Protein AF-A0A9D6HV13-F1 (afdb_monomer_lite)

pLDDT: mean 73.6, std 19.73, range [24.8, 95.88]

Sequence (301 aa):
GGEGGGPSQSQLLMQHRMRMSEINSKMLQAFGPSQTAEEGKNILTAAPSFPQTAASRLHQMQMDHLAQREAFIKDAGAELEQMKSSFYEDHHLEVLEKDGKPQVSLDAQGKPVVKEGKETPVQKTVRMEYETQRKEEVKEKQRVERDRVQTEDRKGITDFMEANRRNLSDPTIQNELQKMILLTQKKQLKLQREHDLEYNRAGLPTAQMVALVNETGDALSKMEEDHLRIEEATPEAAQIRKYHEDITQFLHEQRSFLGQQAQEEAIIDPRKISFNLPKPEDQLPFYMVQDLQDLGVVEAA

Radius of gyration: 27.15 Å; chains: 1; bounding box: 72×42×74 Å

Foldseek 3Di:
DDDDPDQDPLRVVVVVLVVVVVLVVVCCVVPPPDPPPDDDDDDDDHADDAPVVLSVVLVVLSVVLVVVLVVLVVVLVVVLVVVVVVCQQFKAFDWDQDPNDTAGDADPVRATDMDTDHDDPVRVVRLVVQLVVQLVVLVVVLVVVLVVLLVVLLVVLLVLLVVCLPPLLPPVSQVVSVVSLVVSVVVNVVSVLVSVLSSLCGSDRDPVSNVSSVVSSVVSVVSVVVSVVVSCPDPSVVSNVVSVVSNVVSVVVVVVVVVVVVVVVCVVPVVPPDPPPDGSLNSHDPVSSVSCVVSPSDPDD

Structure (mmCIF, N/CA/C/O backbone):
data_AF-A0A9D6HV13-F1
#
_entry.id   AF-A0A9D6HV13-F1
#
loop_
_atom_site.group_PDB
_atom_site.id
_atom_site.type_symbol
_atom_site.label_atom_id
_atom_site.label_alt_id
_atom_site.label_comp_id
_atom_site.label_asym_id
_atom_site.label_entity_id
_atom_site.label_seq_id
_atom_site.pdbx_PDB_ins_code
_atom_site.Cartn_x
_atom_site.Cartn_y
_atom_site.Cartn_z
_atom_site.occupancy
_atom_site.B_iso_or_equiv
_atom_site.auth_seq_id
_atom_site.auth_comp_id
_atom_site.auth_asym_id
_atom_site.auth_atom_id
_atom_site.pdbx_PDB_model_num
ATOM 1 N N . GLY A 1 1 ? 3.479 9.364 18.636 1.00 24.80 1 GLY A N 1
ATOM 2 C CA . GLY A 1 1 ? 4.764 8.735 18.302 1.00 24.80 1 GLY A CA 1
ATOM 3 C C . GLY A 1 1 ? 4.646 8.229 16.894 1.00 24.80 1 GLY A C 1
ATOM 4 O O . GLY A 1 1 ? 3.943 7.254 16.687 1.00 24.80 1 GLY A O 1
ATOM 5 N N . GLY A 1 2 ? 5.193 8.981 15.946 1.00 34.03 2 GLY A N 1
ATOM 6 C CA . GLY A 1 2 ? 5.316 8.551 14.561 1.00 34.03 2 GLY A CA 1
ATOM 7 C C . GLY A 1 2 ? 6.700 7.957 14.376 1.00 34.03 2 GLY A C 1
ATOM 8 O O . GLY A 1 2 ? 7.642 8.510 14.927 1.00 34.03 2 GLY A O 1
ATOM 9 N N . GLU A 1 3 ? 6.759 6.820 13.690 1.00 30.19 3 GLU A N 1
ATOM 10 C CA . GLU A 1 3 ? 7.870 6.290 12.884 1.00 30.19 3 GLU A CA 1
ATOM 11 C C . GLU A 1 3 ? 7.647 4.779 12.737 1.00 30.19 3 GLU A C 1
ATOM 13 O O . GLU A 1 3 ? 7.625 4.036 13.716 1.00 30.19 3 GLU A O 1
ATOM 18 N N . GLY A 1 4 ? 7.393 4.330 11.504 1.00 28.20 4 GLY A N 1
ATOM 19 C CA . GLY A 1 4 ? 7.213 2.910 11.185 1.00 28.20 4 GLY A CA 1
ATOM 20 C C . GLY A 1 4 ? 6.100 2.577 10.189 1.00 28.20 4 GLY A C 1
ATOM 21 O O . GLY A 1 4 ? 5.899 1.397 9.910 1.00 28.20 4 GLY A O 1
ATOM 22 N N . GLY A 1 5 ? 5.384 3.571 9.655 1.00 30.89 5 GLY A N 1
ATOM 23 C CA . GLY A 1 5 ? 4.642 3.402 8.406 1.00 30.89 5 GLY A CA 1
ATOM 24 C C . GLY A 1 5 ? 5.644 3.476 7.261 1.00 30.89 5 GLY A C 1
ATOM 25 O O . GLY A 1 5 ? 6.337 4.484 7.135 1.00 30.89 5 GLY A O 1
ATOM 26 N N . GLY A 1 6 ? 5.784 2.400 6.485 1.00 33.88 6 GLY A N 1
ATOM 27 C CA . GLY A 1 6 ? 6.559 2.447 5.244 1.00 33.88 6 GLY A CA 1
ATOM 28 C C . GLY A 1 6 ? 6.038 3.556 4.320 1.00 33.88 6 GLY A C 1
ATOM 29 O O . GLY A 1 6 ? 4.937 4.067 4.543 1.00 33.88 6 GLY A O 1
ATOM 30 N N . PRO A 1 7 ? 6.819 3.958 3.303 1.00 37.22 7 PRO A N 1
ATOM 31 C CA . PRO A 1 7 ? 6.389 5.003 2.392 1.00 37.22 7 PRO A CA 1
ATOM 32 C C . PRO A 1 7 ? 5.015 4.658 1.806 1.00 37.22 7 PRO A C 1
ATOM 34 O O . PRO A 1 7 ? 4.792 3.528 1.362 1.00 37.22 7 PRO A O 1
ATOM 37 N N . SER A 1 8 ? 4.093 5.622 1.833 1.00 42.66 8 SER A N 1
ATOM 38 C CA . SER A 1 8 ? 2.772 5.463 1.219 1.00 42.66 8 SER A CA 1
ATOM 39 C C . SER A 1 8 ? 2.923 5.075 -0.257 1.00 42.66 8 SER A C 1
ATOM 41 O O . SER A 1 8 ? 3.938 5.370 -0.891 1.00 42.66 8 SER A O 1
ATOM 43 N N . GLN A 1 9 ? 1.906 4.454 -0.855 1.00 43.78 9 GLN A N 1
ATOM 44 C CA . GLN A 1 9 ? 1.905 4.149 -2.292 1.00 43.78 9 GLN A CA 1
ATOM 45 C C . GLN A 1 9 ? 2.232 5.389 -3.149 1.00 43.78 9 GLN A C 1
ATOM 47 O O . GLN A 1 9 ? 2.942 5.303 -4.152 1.00 43.78 9 GLN A O 1
ATOM 52 N N . SER A 1 10 ? 1.782 6.564 -2.703 1.00 35.19 10 SER A N 1
ATOM 53 C CA . SER A 1 10 ? 2.094 7.840 -3.335 1.00 35.19 10 SER A CA 1
ATOM 54 C C . SER A 1 10 ? 3.574 8.228 -3.208 1.00 35.19 10 SER A C 1
ATOM 56 O O . SER A 1 10 ? 4.164 8.696 -4.181 1.00 35.19 10 SER A O 1
ATOM 58 N N . GLN A 1 11 ? 4.205 7.952 -2.064 1.00 39.84 11 GLN A N 1
ATOM 59 C CA . GLN A 1 11 ? 5.641 8.129 -1.842 1.00 39.84 11 GLN A CA 1
ATOM 60 C C . GLN A 1 11 ? 6.486 7.104 -2.602 1.00 39.84 11 GLN A C 1
ATOM 62 O O . GLN A 1 11 ? 7.572 7.458 -3.043 1.00 39.84 11 GLN A O 1
ATOM 67 N N . LEU A 1 12 ? 6.008 5.875 -2.809 1.00 43.88 12 LEU A N 1
ATOM 68 C CA . LEU A 1 12 ? 6.698 4.866 -3.622 1.00 43.88 12 LEU A CA 1
ATOM 69 C C . LEU A 1 12 ? 6.621 5.184 -5.117 1.00 43.88 12 LEU A C 1
ATOM 71 O O . LEU A 1 12 ? 7.637 5.120 -5.800 1.00 43.88 12 LEU A O 1
ATOM 75 N N . LEU A 1 13 ? 5.461 5.609 -5.623 1.00 43.69 13 LEU A N 1
ATOM 76 C CA . LEU A 1 13 ? 5.321 6.112 -6.996 1.00 43.69 13 LEU A CA 1
ATOM 77 C C . LEU A 1 13 ? 6.143 7.386 -7.218 1.00 43.69 13 LEU A C 1
ATOM 79 O O . LEU A 1 13 ? 6.757 7.544 -8.271 1.00 43.69 13 LEU A O 1
ATOM 83 N N . MET A 1 14 ? 6.197 8.277 -6.227 1.00 43.06 14 MET A N 1
ATOM 84 C CA . MET A 1 14 ? 7.058 9.458 -6.257 1.00 43.06 14 MET A CA 1
ATOM 85 C C . MET A 1 14 ? 8.542 9.079 -6.198 1.00 43.06 14 MET A C 1
ATOM 87 O O . MET A 1 14 ? 9.316 9.617 -6.980 1.00 43.06 14 MET A O 1
ATOM 91 N N . GLN A 1 15 ? 8.945 8.127 -5.349 1.00 44.19 15 GLN A N 1
ATOM 92 C CA . GLN A 1 15 ? 10.316 7.607 -5.309 1.00 44.19 15 GLN A CA 1
ATOM 93 C C . GLN A 1 15 ? 10.696 6.932 -6.623 1.00 44.19 15 GLN A C 1
ATOM 95 O O . GLN A 1 15 ? 11.775 7.203 -7.130 1.00 44.19 15 GLN A O 1
ATOM 100 N N . HIS A 1 16 ? 9.817 6.119 -7.208 1.00 42.59 16 HIS A N 1
ATOM 101 C CA . HIS A 1 16 ? 10.040 5.491 -8.506 1.00 42.59 16 HIS A CA 1
ATOM 102 C C . HIS A 1 16 ? 10.175 6.549 -9.611 1.00 42.59 16 HIS A C 1
ATOM 104 O O . HIS A 1 16 ? 11.116 6.508 -10.393 1.00 42.59 16 HIS A O 1
ATOM 110 N N . ARG A 1 17 ? 9.318 7.578 -9.630 1.00 46.53 17 ARG A N 1
ATOM 111 C CA . ARG A 1 17 ? 9.396 8.683 -10.608 1.00 46.53 17 ARG A CA 1
ATOM 112 C C . ARG A 1 17 ? 10.633 9.564 -10.428 1.00 46.53 17 ARG A C 1
ATOM 114 O O . ARG A 1 17 ? 11.268 9.927 -11.415 1.00 46.53 17 ARG A O 1
ATOM 121 N N . MET A 1 18 ? 11.003 9.883 -9.188 1.00 42.34 18 MET A N 1
ATOM 122 C CA . MET A 1 18 ? 12.234 10.617 -8.882 1.00 42.34 18 MET A CA 1
ATOM 123 C C . MET A 1 18 ? 13.476 9.781 -9.202 1.00 42.34 18 MET A C 1
ATOM 125 O O . MET A 1 18 ? 14.424 10.319 -9.763 1.00 42.34 18 MET A O 1
ATOM 129 N N . ARG A 1 19 ? 13.443 8.464 -8.962 1.00 49.50 19 ARG A N 1
ATOM 130 C CA . ARG A 1 19 ? 14.501 7.539 -9.385 1.00 49.50 19 ARG A CA 1
ATOM 131 C C . ARG A 1 19 ? 14.616 7.461 -10.894 1.00 49.50 19 ARG A C 1
ATOM 133 O O . ARG A 1 19 ? 15.725 7.569 -11.384 1.00 49.50 19 ARG A O 1
ATOM 140 N N . MET A 1 20 ? 13.517 7.367 -11.642 1.00 42.12 20 MET A N 1
ATOM 141 C CA . MET A 1 20 ? 13.555 7.424 -13.111 1.00 42.12 20 MET A CA 1
ATOM 142 C C . MET A 1 20 ? 14.167 8.738 -13.612 1.00 42.12 20 MET A C 1
ATOM 144 O O . MET A 1 20 ? 14.959 8.741 -14.551 1.00 42.12 20 MET A O 1
ATOM 148 N N . SER A 1 21 ? 13.890 9.855 -12.936 1.00 41.28 21 SER A N 1
ATOM 149 C CA . SER A 1 21 ? 14.557 11.132 -13.210 1.00 41.28 21 SER A CA 1
ATOM 150 C C . SER A 1 21 ? 16.054 11.122 -12.854 1.00 41.28 21 SER A C 1
ATOM 152 O O . SER A 1 21 ? 16.861 11.665 -13.608 1.00 41.28 21 SER A O 1
ATOM 154 N N . GLU A 1 22 ? 16.455 10.517 -11.733 1.00 42.03 22 GLU A N 1
ATOM 155 C CA . GLU A 1 22 ? 17.864 10.372 -11.332 1.00 42.03 22 GLU A CA 1
ATOM 156 C C . GLU A 1 22 ? 18.637 9.410 -12.235 1.00 42.03 22 GLU A C 1
ATOM 158 O O . GLU A 1 22 ? 19.785 9.682 -12.563 1.00 42.03 22 GLU A O 1
ATOM 163 N N . ILE A 1 23 ? 18.015 8.322 -12.676 1.00 44.38 23 ILE A N 1
ATOM 164 C CA . ILE A 1 23 ? 18.525 7.367 -13.666 1.00 44.38 23 ILE A CA 1
ATOM 165 C C . ILE A 1 23 ? 18.810 8.091 -14.973 1.00 44.38 23 ILE A C 1
ATOM 167 O O . ILE A 1 23 ? 19.908 7.979 -15.512 1.00 44.38 23 ILE A O 1
ATOM 171 N N . ASN A 1 24 ? 17.866 8.909 -15.434 1.00 44.22 24 ASN A N 1
ATOM 172 C CA . ASN A 1 24 ? 18.044 9.718 -16.633 1.00 44.22 24 ASN A CA 1
ATOM 173 C C . ASN A 1 24 ? 19.192 10.732 -16.468 1.00 44.22 24 ASN A C 1
ATOM 175 O O . ASN A 1 24 ? 20.008 10.886 -17.373 1.00 44.22 24 ASN A O 1
ATOM 179 N N . SER A 1 25 ? 19.328 11.352 -15.291 1.00 39.62 25 SER A N 1
ATOM 180 C CA . SER A 1 25 ? 20.441 12.257 -14.961 1.00 39.62 25 SER A CA 1
ATOM 181 C C . SER A 1 25 ? 21.801 11.541 -14.877 1.00 39.62 25 SER A C 1
ATOM 183 O O . SER A 1 25 ? 22.802 12.031 -15.402 1.00 39.62 25 SER A O 1
ATOM 185 N N . LYS A 1 26 ? 21.850 10.346 -14.276 1.00 42.66 26 LYS A N 1
ATOM 186 C CA . LYS A 1 26 ? 23.062 9.520 -14.156 1.00 42.66 26 LYS A CA 1
ATOM 187 C C . LYS A 1 26 ? 23.491 8.933 -15.498 1.00 42.66 26 LYS A C 1
ATOM 189 O O . LYS A 1 26 ? 24.685 8.899 -15.768 1.00 42.66 26 LYS A O 1
ATOM 194 N N . MET A 1 27 ? 22.554 8.556 -16.369 1.00 41.12 27 MET A N 1
ATOM 195 C CA . MET A 1 27 ? 22.845 8.170 -17.756 1.00 41.12 27 MET A CA 1
ATOM 196 C C . MET A 1 27 ? 23.442 9.345 -18.547 1.00 41.12 27 MET A C 1
ATOM 198 O O . MET A 1 27 ? 24.423 9.172 -19.264 1.00 41.12 27 MET A O 1
ATOM 202 N N . LEU A 1 28 ? 22.931 10.563 -18.343 1.00 43.97 28 LEU A N 1
ATOM 203 C CA . LEU A 1 28 ? 23.495 11.799 -18.901 1.00 43.97 28 LEU A CA 1
ATOM 204 C C . LEU A 1 28 ? 24.872 12.173 -18.326 1.00 43.97 28 LEU A C 1
ATOM 206 O O . LEU A 1 28 ? 25.646 12.824 -19.019 1.00 43.97 28 LEU A O 1
ATOM 210 N N . GLN A 1 29 ? 25.201 11.790 -17.089 1.00 41.31 29 GLN A N 1
ATOM 211 C CA . GLN A 1 29 ? 26.529 12.023 -16.500 1.00 41.31 29 GLN A CA 1
ATOM 212 C C . GLN A 1 29 ? 27.551 10.944 -16.868 1.00 41.31 29 GLN A C 1
ATOM 214 O O . GLN A 1 29 ? 28.705 11.274 -17.123 1.00 41.31 29 GLN A O 1
ATOM 219 N N . ALA A 1 30 ? 27.143 9.675 -16.919 1.00 40.41 30 ALA A N 1
ATOM 220 C CA . ALA A 1 30 ? 28.010 8.563 -17.302 1.00 40.41 30 ALA A CA 1
ATOM 221 C C . ALA A 1 30 ? 28.339 8.568 -18.806 1.00 40.41 30 ALA A C 1
ATOM 223 O O . ALA A 1 30 ? 29.404 8.097 -19.198 1.00 40.41 30 ALA A O 1
ATOM 224 N N . PHE A 1 31 ? 27.447 9.128 -19.633 1.00 42.41 31 PHE A N 1
ATOM 225 C CA . PHE A 1 31 ? 27.564 9.149 -21.098 1.00 42.41 31 PHE A CA 1
ATOM 226 C C . PHE A 1 31 ? 27.364 10.542 -21.711 1.00 42.41 31 PHE A C 1
ATOM 228 O O . PHE A 1 31 ? 27.162 10.679 -22.919 1.00 42.41 31 PHE A O 1
ATOM 235 N N . GLY A 1 32 ? 27.423 11.593 -20.892 1.00 34.22 32 GLY A N 1
ATOM 236 C CA . GLY A 1 32 ? 27.522 12.966 -21.379 1.00 34.22 32 GLY A CA 1
ATOM 237 C C . GLY A 1 32 ? 28.803 13.141 -22.196 1.00 34.22 32 GLY A C 1
ATOM 238 O O . GLY A 1 32 ? 29.752 12.377 -22.007 1.00 34.22 32 GLY A O 1
ATOM 239 N N . PRO A 1 33 ? 28.862 14.116 -23.120 1.00 37.81 33 PRO A N 1
ATOM 240 C CA . PRO A 1 33 ? 30.046 14.313 -23.942 1.00 37.81 33 PRO A CA 1
ATOM 241 C C . PRO A 1 33 ? 31.254 14.512 -23.026 1.00 37.81 33 PRO A C 1
ATOM 243 O O . PRO A 1 33 ? 31.336 15.512 -22.309 1.00 37.81 33 PRO A O 1
ATOM 246 N N . SER A 1 34 ? 32.186 13.553 -23.038 1.00 36.75 34 SER A N 1
ATOM 247 C CA . SER A 1 34 ? 33.506 13.767 -22.461 1.00 36.75 34 SER A CA 1
ATOM 248 C C . SER A 1 34 ? 34.052 15.040 -23.099 1.00 36.75 34 SER A C 1
ATOM 250 O O . SER A 1 34 ? 34.164 15.123 -24.322 1.00 36.75 34 SER A O 1
ATOM 252 N N . GLN A 1 35 ? 34.379 16.047 -22.290 1.00 35.12 35 GLN A N 1
ATOM 253 C CA . GLN A 1 35 ? 34.997 17.295 -22.751 1.00 35.12 35 GLN A CA 1
ATOM 254 C C . GLN A 1 35 ? 36.421 17.098 -23.306 1.00 35.12 35 GLN A C 1
ATOM 256 O O . GLN A 1 35 ? 37.161 18.059 -23.480 1.00 35.12 35 GLN A O 1
ATOM 261 N N . THR A 1 36 ? 36.827 15.874 -23.625 1.00 34.88 36 THR A N 1
ATOM 262 C CA . THR A 1 36 ? 38.067 15.580 -24.339 1.00 34.88 36 THR A CA 1
ATOM 263 C C . THR A 1 36 ? 37.755 15.326 -25.808 1.00 34.88 36 THR A C 1
ATOM 265 O O . THR A 1 36 ? 37.911 14.220 -26.319 1.00 34.88 36 THR A O 1
ATOM 268 N N . ALA A 1 37 ? 37.272 16.366 -26.483 1.00 35.09 37 ALA A N 1
ATOM 269 C CA . ALA A 1 37 ? 37.340 16.442 -27.929 1.00 35.09 37 ALA A CA 1
ATOM 270 C C . ALA A 1 37 ? 38.744 16.928 -28.309 1.00 35.09 37 ALA A C 1
ATOM 272 O O . ALA A 1 37 ? 38.943 18.121 -28.492 1.00 35.09 37 ALA A O 1
ATOM 273 N N . GLU A 1 38 ? 39.701 16.010 -28.443 1.00 35.69 38 GLU A N 1
ATOM 274 C CA . GLU A 1 38 ? 40.761 16.181 -29.435 1.00 35.69 38 GLU A CA 1
ATOM 275 C C . GLU A 1 38 ? 40.969 14.878 -30.212 1.00 35.69 38 GLU A C 1
ATOM 277 O O . GLU A 1 38 ? 41.291 13.828 -29.666 1.00 35.69 38 GLU A O 1
ATOM 282 N N . GLU A 1 39 ? 40.727 15.018 -31.516 1.00 36.66 39 GLU A N 1
ATOM 283 C CA . GLU A 1 39 ? 41.284 14.242 -32.622 1.00 36.66 39 GLU A CA 1
ATOM 284 C C . GLU A 1 39 ? 40.935 12.750 -32.726 1.00 36.66 39 GLU A C 1
ATOM 286 O O . GLU A 1 39 ? 41.732 11.852 -32.478 1.00 36.66 39 GLU A O 1
ATOM 291 N N . GLY A 1 40 ? 39.757 12.485 -33.295 1.00 30.50 40 GLY A N 1
ATOM 292 C CA . GLY A 1 40 ? 39.433 11.185 -33.876 1.00 30.50 40 GLY A CA 1
ATOM 293 C C . GLY A 1 40 ? 38.159 11.258 -34.704 1.00 30.50 40 GLY A C 1
ATOM 294 O O . GLY A 1 40 ? 37.084 11.537 -34.193 1.00 30.50 40 GLY A O 1
ATOM 295 N N . LYS A 1 41 ? 38.286 11.076 -36.015 1.00 35.47 41 LYS A N 1
ATOM 296 C CA . LYS A 1 41 ? 37.223 11.239 -37.009 1.00 35.47 41 LYS A CA 1
ATOM 297 C C . LYS A 1 41 ? 36.008 10.324 -36.763 1.00 35.47 41 LYS A C 1
ATOM 299 O O . LYS A 1 41 ? 36.152 9.111 -36.745 1.00 35.47 41 LYS A O 1
ATOM 304 N N . ASN A 1 42 ? 34.837 10.959 -36.857 1.00 35.91 42 ASN A N 1
ATOM 305 C CA . ASN A 1 42 ? 33.584 10.482 -37.457 1.00 35.91 42 ASN A CA 1
ATOM 306 C C . ASN A 1 42 ? 32.599 9.596 -36.657 1.00 35.91 42 ASN A C 1
ATOM 308 O O . ASN A 1 42 ? 32.868 8.452 -36.326 1.00 35.91 42 ASN A O 1
ATOM 312 N N . ILE A 1 43 ? 31.371 10.141 -36.593 1.00 37.59 43 ILE A N 1
ATOM 313 C CA . ILE A 1 43 ? 30.052 9.498 -36.449 1.00 37.59 43 ILE A CA 1
ATOM 314 C C . ILE A 1 43 ? 29.700 9.005 -35.040 1.00 37.59 43 ILE A C 1
ATOM 316 O O . ILE A 1 43 ? 29.550 7.817 -34.808 1.00 37.59 43 ILE A O 1
ATOM 320 N N . LEU A 1 44 ? 29.423 9.933 -34.125 1.00 44.06 44 LEU A N 1
ATOM 321 C CA . LEU A 1 44 ? 28.410 9.703 -33.093 1.00 44.06 44 LEU A CA 1
ATOM 322 C C . LEU A 1 44 ? 27.506 10.934 -33.069 1.00 44.06 44 LEU A C 1
ATOM 324 O O . LEU A 1 44 ? 27.919 12.028 -32.689 1.00 44.06 44 LEU A O 1
ATOM 328 N N . THR A 1 45 ? 26.293 10.767 -33.590 1.00 51.22 45 THR A N 1
ATOM 329 C CA . THR A 1 45 ? 25.196 11.734 -33.500 1.00 51.22 45 THR A CA 1
ATOM 330 C C . THR A 1 45 ? 25.075 12.244 -32.068 1.00 51.22 45 THR A C 1
ATOM 332 O O . THR A 1 45 ? 25.152 11.459 -31.128 1.00 51.22 45 THR A O 1
ATOM 335 N N . ALA A 1 46 ? 24.915 13.558 -31.889 1.00 58.78 46 ALA A N 1
ATOM 336 C CA . ALA A 1 46 ? 24.670 14.128 -30.568 1.00 58.78 46 ALA A CA 1
ATOM 337 C C . ALA A 1 46 ? 23.501 13.386 -29.897 1.00 58.78 46 ALA A C 1
ATOM 339 O O . ALA A 1 46 ? 22.493 13.120 -30.555 1.00 58.78 46 ALA A O 1
ATOM 340 N N . ALA A 1 47 ? 23.657 13.032 -28.617 1.00 60.03 47 ALA A N 1
ATOM 341 C CA . ALA A 1 47 ? 22.623 12.328 -27.867 1.00 60.03 47 ALA A CA 1
ATOM 342 C C . ALA A 1 47 ? 21.272 13.072 -27.967 1.00 60.03 47 ALA A C 1
ATOM 344 O O . ALA A 1 47 ? 21.267 14.311 -28.006 1.00 60.03 47 ALA A O 1
ATOM 345 N N . PRO A 1 48 ? 20.132 12.353 -27.993 1.00 66.81 48 PRO A N 1
ATOM 346 C CA . PRO A 1 48 ? 18.812 12.977 -27.995 1.00 66.81 48 PRO A CA 1
ATOM 347 C C . PRO A 1 48 ? 18.673 13.985 -26.844 1.00 66.81 48 PRO A C 1
ATOM 349 O O . PRO A 1 48 ? 19.138 13.738 -25.729 1.00 66.81 48 PRO A O 1
ATOM 352 N N . SER A 1 49 ? 18.035 15.131 -27.093 1.00 69.38 49 SER A N 1
ATOM 353 C CA . SER A 1 49 ? 17.812 16.149 -26.062 1.00 69.38 49 SER A CA 1
ATOM 354 C C . SER A 1 49 ? 16.621 15.788 -25.171 1.00 69.38 49 SER A C 1
ATOM 356 O O . SER A 1 49 ? 15.570 15.364 -25.649 1.00 69.38 49 SER A O 1
ATOM 358 N N . PHE A 1 50 ? 16.778 15.968 -23.856 1.00 65.50 50 PHE A N 1
ATOM 359 C CA . PHE A 1 50 ? 15.714 15.673 -22.895 1.00 65.50 50 PHE A CA 1
ATOM 360 C C . PHE A 1 50 ? 14.513 16.618 -23.085 1.00 65.50 50 PHE A C 1
ATOM 362 O O . PHE A 1 50 ? 14.704 17.840 -23.120 1.00 65.50 50 PHE A O 1
ATOM 369 N N . PRO A 1 51 ? 13.267 16.106 -23.163 1.00 71.25 51 PRO A N 1
ATOM 370 C CA . PRO A 1 51 ? 12.079 16.931 -23.365 1.00 71.25 51 PRO A CA 1
ATOM 371 C C . PRO A 1 51 ? 11.647 17.617 -22.054 1.00 71.25 51 PRO A C 1
ATOM 373 O O . PRO A 1 51 ? 10.618 17.288 -21.461 1.00 71.25 51 PRO A O 1
ATOM 376 N N . GLN A 1 52 ? 12.428 18.608 -21.608 1.00 70.69 52 GLN A N 1
ATOM 377 C CA . GLN A 1 52 ? 12.280 19.277 -20.307 1.00 70.69 52 GLN A CA 1
ATOM 378 C C . GLN A 1 52 ? 10.864 19.817 -20.059 1.00 70.69 52 GLN A C 1
ATOM 380 O O . GLN A 1 52 ? 10.301 19.616 -18.987 1.00 70.69 52 GLN A O 1
ATOM 385 N N . THR A 1 53 ? 10.259 20.481 -21.048 1.00 77.88 53 THR A N 1
ATOM 386 C CA . THR A 1 53 ? 8.909 21.049 -20.908 1.00 77.88 53 THR A CA 1
ATOM 387 C C . THR A 1 53 ? 7.845 19.969 -20.730 1.00 77.88 53 THR A C 1
ATOM 389 O O . THR A 1 53 ? 6.936 20.146 -19.919 1.00 77.88 53 THR A O 1
ATOM 392 N N . ALA A 1 54 ? 7.959 18.851 -21.452 1.00 67.75 54 ALA A N 1
ATOM 393 C CA . ALA A 1 54 ? 7.033 17.735 -21.310 1.00 67.75 54 ALA A CA 1
ATOM 394 C C . ALA A 1 54 ? 7.171 17.073 -19.938 1.00 67.75 54 ALA A C 1
ATOM 396 O O . ALA A 1 54 ? 6.167 16.832 -19.272 1.00 67.75 54 ALA A O 1
ATOM 397 N N . ALA A 1 55 ? 8.409 16.869 -19.482 1.00 66.88 55 ALA A N 1
ATOM 398 C CA . ALA A 1 55 ? 8.697 16.339 -18.156 1.00 66.88 55 ALA A CA 1
ATOM 399 C C . ALA A 1 55 ? 8.121 17.223 -17.041 1.00 66.88 55 ALA A C 1
ATOM 401 O O . ALA A 1 55 ? 7.443 16.713 -16.154 1.00 66.88 55 ALA A O 1
ATOM 402 N N . SER A 1 56 ? 8.313 18.544 -17.107 1.00 73.25 56 SER A N 1
ATOM 403 C CA . SER A 1 56 ? 7.767 19.470 -16.106 1.00 73.25 56 SER A CA 1
ATOM 404 C C . SER A 1 56 ? 6.236 19.483 -16.075 1.00 73.25 56 SER A C 1
ATOM 406 O O . SER A 1 56 ? 5.649 19.522 -14.998 1.00 73.25 56 SER A O 1
ATOM 408 N N . ARG A 1 57 ? 5.575 19.426 -17.237 1.00 77.69 57 ARG A N 1
ATOM 409 C CA . ARG A 1 57 ? 4.105 19.388 -17.315 1.00 77.69 57 ARG A CA 1
ATOM 410 C C . ARG A 1 57 ? 3.527 18.068 -16.822 1.00 77.69 57 ARG A C 1
ATOM 412 O O . ARG A 1 57 ? 2.571 18.085 -16.053 1.00 77.69 57 ARG A O 1
ATOM 419 N N . LEU A 1 58 ? 4.128 16.944 -17.224 1.00 72.25 58 LEU A N 1
ATOM 420 C CA . LEU A 1 58 ? 3.755 15.631 -16.706 1.00 72.25 58 LEU A CA 1
ATOM 421 C C . LEU A 1 58 ? 3.930 15.605 -15.186 1.00 72.25 58 LEU A C 1
ATOM 423 O O . LEU A 1 58 ? 3.012 15.214 -14.478 1.00 72.25 58 LEU A O 1
ATOM 427 N N . HIS A 1 59 ? 5.057 16.101 -14.676 1.00 74.19 59 HIS A N 1
ATOM 428 C CA . HIS A 1 59 ? 5.305 16.185 -13.241 1.00 74.19 59 HIS A CA 1
ATOM 429 C C . HIS A 1 59 ? 4.254 17.030 -12.507 1.00 74.19 59 HIS A C 1
ATOM 431 O O . HIS A 1 59 ? 3.753 16.601 -11.473 1.00 74.19 59 HIS A O 1
ATOM 437 N N . GLN A 1 60 ? 3.866 18.189 -13.048 1.00 80.56 60 GLN A N 1
ATOM 438 C CA . GLN A 1 60 ? 2.822 19.015 -12.438 1.00 80.56 60 GLN A CA 1
ATOM 439 C C . GLN A 1 60 ? 1.488 18.264 -12.338 1.00 80.56 60 GLN A C 1
ATOM 441 O O . GLN A 1 60 ? 0.912 18.194 -11.258 1.00 80.56 60 GLN A O 1
ATOM 446 N N . MET A 1 61 ? 1.038 17.627 -13.421 1.00 80.88 61 MET A N 1
ATOM 447 C CA . MET A 1 61 ? -0.185 16.813 -13.412 1.00 80.88 61 MET A CA 1
ATOM 448 C C . MET A 1 61 ? -0.106 15.676 -12.381 1.00 80.88 61 MET A C 1
ATOM 450 O O . MET A 1 61 ? -1.071 15.389 -11.680 1.00 80.88 61 MET A O 1
ATOM 454 N N . GLN A 1 62 ? 1.065 15.055 -12.235 1.00 75.75 62 GLN A N 1
ATOM 455 C CA . GLN A 1 62 ? 1.301 14.017 -11.233 1.00 75.75 62 GLN A CA 1
ATOM 456 C C . GLN A 1 62 ? 1.217 14.544 -9.794 1.00 75.75 62 GLN A C 1
ATOM 458 O O . GLN A 1 62 ? 0.734 13.825 -8.914 1.00 75.75 62 GLN A O 1
ATOM 463 N N . MET A 1 63 ? 1.674 15.777 -9.554 1.00 78.81 63 MET A N 1
ATOM 464 C CA . MET A 1 63 ? 1.518 16.467 -8.270 1.00 78.81 63 MET A CA 1
ATOM 465 C C . MET A 1 63 ? 0.055 16.847 -8.011 1.00 78.81 63 MET A C 1
ATOM 467 O O . MET A 1 63 ? -0.424 16.688 -6.892 1.00 78.81 63 MET A O 1
ATOM 471 N N . ASP A 1 64 ? -0.690 17.256 -9.037 1.00 86.19 64 ASP A N 1
ATOM 472 C CA . ASP A 1 64 ? -2.119 17.558 -8.904 1.00 86.19 64 ASP A CA 1
ATOM 473 C C . ASP A 1 64 ? -2.920 16.288 -8.559 1.00 86.19 64 ASP A C 1
ATOM 475 O O . ASP A 1 64 ? -3.722 16.284 -7.624 1.00 86.19 64 ASP A O 1
ATOM 479 N N . HIS A 1 65 ? -2.641 15.169 -9.237 1.00 85.56 65 HIS A N 1
ATOM 480 C CA . HIS A 1 65 ? -3.197 13.850 -8.907 1.00 85.56 65 HIS A CA 1
ATOM 481 C C . HIS A 1 65 ? -2.834 13.402 -7.483 1.00 85.56 65 HIS A C 1
ATOM 483 O O . HIS A 1 65 ? -3.627 12.741 -6.810 1.00 85.56 65 HIS A O 1
ATOM 489 N N . LEU A 1 66 ? -1.629 13.738 -7.010 1.00 81.00 66 LEU A N 1
ATOM 490 C CA . LEU A 1 66 ? -1.206 13.470 -5.636 1.00 81.00 66 LEU A CA 1
ATOM 491 C C . LEU A 1 66 ? -2.041 14.264 -4.633 1.00 81.00 66 LEU A C 1
ATOM 493 O O . LEU A 1 66 ? -2.585 13.661 -3.711 1.00 81.00 66 LEU A O 1
ATOM 497 N N . ALA A 1 67 ? -2.200 15.567 -4.852 1.00 85.44 67 ALA A N 1
ATOM 498 C CA . ALA A 1 67 ? -3.007 16.421 -3.990 1.00 85.44 67 ALA A CA 1
ATOM 499 C C . ALA A 1 67 ? -4.472 15.953 -3.927 1.00 85.44 67 ALA A C 1
ATOM 501 O O . ALA A 1 67 ? -5.069 15.938 -2.851 1.00 85.44 67 ALA A O 1
ATOM 502 N N . GLN A 1 68 ? -5.039 15.505 -5.054 1.00 90.81 68 GLN A N 1
ATOM 503 C CA . GLN A 1 68 ? -6.390 14.931 -5.097 1.00 90.81 68 GLN A CA 1
ATOM 504 C C . GLN A 1 68 ? -6.505 13.659 -4.246 1.00 90.81 68 GLN A C 1
ATOM 506 O O . GLN A 1 68 ? -7.449 13.528 -3.467 1.00 90.81 68 GLN A O 1
ATOM 511 N N . ARG A 1 69 ? -5.523 12.749 -4.335 1.00 86.56 69 ARG A N 1
ATOM 512 C CA . ARG A 1 69 ? -5.474 11.540 -3.493 1.00 86.56 69 ARG A CA 1
ATOM 513 C C . ARG A 1 69 ? -5.396 11.877 -2.011 1.00 86.56 69 ARG A C 1
ATOM 515 O O . ARG A 1 69 ? -6.121 11.291 -1.214 1.00 86.56 69 ARG A O 1
ATOM 522 N N . GLU A 1 70 ? -4.524 12.807 -1.641 1.00 85.69 70 GLU A N 1
ATOM 523 C CA . GLU A 1 70 ? -4.341 13.207 -0.244 1.00 85.69 70 GLU A CA 1
ATOM 524 C C . GLU A 1 70 ? -5.597 13.862 0.332 1.00 85.69 70 GLU A C 1
ATOM 526 O O . GLU A 1 70 ? -5.988 13.541 1.455 1.00 85.69 70 GLU A O 1
ATOM 531 N N . ALA A 1 71 ? -6.258 14.726 -0.442 1.00 91.56 71 ALA A N 1
ATOM 532 C CA . ALA A 1 71 ? -7.534 15.318 -0.056 1.00 91.56 71 ALA A CA 1
ATOM 533 C C . ALA A 1 71 ? -8.604 14.238 0.156 1.00 91.56 71 ALA A C 1
ATOM 535 O O . ALA A 1 71 ? -9.226 14.198 1.214 1.00 91.56 71 ALA A O 1
ATOM 536 N N . PHE A 1 72 ? -8.740 13.304 -0.789 1.00 92.56 72 PHE A N 1
ATOM 537 C CA . PHE A 1 72 ? -9.698 12.204 -0.689 1.00 92.56 72 PHE A CA 1
ATOM 538 C C . PHE A 1 72 ? -9.466 11.327 0.553 1.00 92.56 72 PHE A C 1
ATOM 540 O O . PHE A 1 72 ? -10.400 11.054 1.305 1.00 92.56 72 PHE A O 1
ATOM 547 N N . ILE A 1 73 ? -8.216 10.924 0.811 1.00 88.56 73 ILE A N 1
ATOM 548 C CA . ILE A 1 73 ? -7.856 10.116 1.989 1.00 88.56 73 ILE A CA 1
ATOM 549 C C . ILE A 1 73 ? -8.154 10.878 3.283 1.00 88.56 73 ILE A C 1
ATOM 551 O O . ILE A 1 73 ? -8.648 10.295 4.250 1.00 88.56 73 ILE A O 1
ATOM 555 N N . LYS A 1 74 ? -7.858 12.181 3.317 1.00 90.88 74 LYS A N 1
ATOM 556 C CA . LYS A 1 74 ? -8.123 13.029 4.480 1.00 90.88 74 LYS A CA 1
ATOM 557 C C . LYS A 1 74 ? -9.621 13.137 4.767 1.00 90.88 74 LYS A C 1
ATOM 559 O O . LYS A 1 74 ? -10.009 13.016 5.928 1.00 90.88 74 LYS A O 1
ATOM 564 N N . ASP A 1 75 ? -10.434 13.343 3.737 1.00 94.12 75 ASP A N 1
ATOM 565 C CA . ASP A 1 75 ? -11.885 13.480 3.873 1.00 94.12 75 ASP A CA 1
ATOM 566 C C . ASP A 1 75 ? -12.517 12.165 4.350 1.00 94.12 75 ASP A C 1
ATOM 568 O O . ASP A 1 75 ? -13.256 12.163 5.335 1.00 94.12 75 ASP A O 1
ATOM 572 N N . ALA A 1 76 ? -12.129 11.031 3.757 1.00 91.81 76 ALA A N 1
ATOM 573 C CA . ALA A 1 76 ? -12.570 9.707 4.202 1.00 91.81 76 ALA A CA 1
ATOM 574 C C . ALA A 1 76 ? -12.128 9.393 5.645 1.00 91.81 76 ALA A C 1
ATOM 576 O O . ALA A 1 76 ? -12.876 8.808 6.431 1.00 91.81 76 ALA A O 1
ATOM 577 N N . GLY A 1 77 ? -10.918 9.815 6.027 1.00 91.81 77 GLY A N 1
ATOM 578 C CA . GLY A 1 77 ? -10.429 9.700 7.400 1.00 91.81 77 GLY A CA 1
ATOM 579 C C . GLY A 1 77 ? -11.259 10.518 8.392 1.00 91.81 77 GLY A C 1
ATOM 580 O O . GLY A 1 77 ? -11.569 10.032 9.480 1.00 91.81 77 GLY A O 1
ATOM 581 N N . ALA A 1 78 ? -11.658 11.736 8.019 1.00 94.12 78 ALA A N 1
ATOM 582 C CA . ALA A 1 78 ? -12.527 12.573 8.842 1.00 94.12 78 ALA A CA 1
ATOM 583 C C . ALA A 1 78 ? -13.930 11.962 9.000 1.00 94.12 78 ALA A C 1
ATOM 585 O O . ALA A 1 78 ? -14.461 11.946 10.112 1.00 94.12 78 ALA A O 1
ATOM 586 N N . GLU A 1 79 ? -14.497 11.409 7.925 1.00 95.19 79 GLU A N 1
ATOM 587 C CA . GLU A 1 79 ? -15.786 10.711 7.957 1.00 95.19 79 GLU A CA 1
ATOM 588 C C . GLU A 1 79 ? -15.743 9.486 8.883 1.00 95.19 79 GLU A C 1
ATOM 590 O O . GLU A 1 79 ? -16.608 9.324 9.747 1.00 95.19 79 GLU A O 1
ATOM 595 N N . LEU A 1 80 ? -14.691 8.666 8.789 1.00 93.62 80 LEU A N 1
ATOM 596 C CA . LEU A 1 80 ? -14.519 7.501 9.658 1.00 93.62 80 LEU A CA 1
ATOM 597 C C . LEU A 1 80 ? -14.416 7.895 11.140 1.00 93.62 80 LEU A C 1
ATOM 599 O O . LEU A 1 80 ? -15.024 7.250 11.998 1.00 93.62 80 LEU A O 1
ATOM 603 N N . GLU A 1 81 ? -13.668 8.950 11.462 1.00 92.62 81 GLU A N 1
ATOM 604 C CA . GLU A 1 81 ? -13.547 9.437 12.842 1.00 92.62 81 GLU A CA 1
ATOM 605 C C . GLU A 1 81 ? -14.854 10.054 13.359 1.00 92.62 81 GLU A C 1
ATOM 607 O O . GLU A 1 81 ? -15.187 9.893 14.539 1.00 92.62 81 GLU A O 1
ATOM 612 N N . GLN A 1 82 ? -15.643 10.687 12.488 1.00 95.69 82 GLN A N 1
ATOM 613 C CA . GLN A 1 82 ? -16.988 11.144 12.828 1.00 95.69 82 GLN A CA 1
ATOM 614 C C . GLN A 1 82 ? -17.907 9.958 13.137 1.00 95.69 82 GLN A C 1
ATOM 616 O O . GLN A 1 82 ? -18.554 9.953 14.184 1.00 95.69 82 GLN A O 1
ATOM 621 N N . MET A 1 83 ? -17.912 8.920 12.293 1.00 95.06 83 MET A N 1
ATOM 622 C CA . MET A 1 83 ? -18.689 7.701 12.537 1.00 95.06 83 MET A CA 1
ATOM 623 C C . MET A 1 83 ? -18.302 7.041 13.860 1.00 95.06 83 MET A C 1
ATOM 625 O O . MET A 1 83 ? -19.180 6.640 14.625 1.00 95.06 83 MET A O 1
ATOM 629 N N . LYS A 1 84 ? -17.000 6.930 14.153 1.00 93.62 84 LYS A N 1
ATOM 630 C CA . LYS A 1 84 ? -16.517 6.406 15.440 1.00 93.62 84 LYS A CA 1
ATOM 631 C C . LYS A 1 84 ? -16.999 7.253 16.605 1.00 93.62 84 LYS A C 1
ATOM 633 O O . LYS A 1 84 ? -17.480 6.702 17.589 1.00 93.62 84 LYS A O 1
ATOM 638 N N . SER A 1 85 ? -16.877 8.572 16.496 1.00 93.00 85 SER A N 1
ATOM 639 C CA . SER A 1 85 ? -17.295 9.490 17.556 1.00 93.00 85 SER A CA 1
ATOM 640 C C . SER A 1 85 ? -18.785 9.338 17.853 1.00 93.00 85 SER A C 1
ATOM 642 O O . SER A 1 85 ? -19.135 9.086 19.001 1.00 93.00 85 SER A O 1
ATOM 644 N N . SER A 1 86 ? -19.641 9.362 16.826 1.00 94.44 86 SER A N 1
ATOM 645 C CA . SER A 1 86 ? -21.085 9.145 16.983 1.00 94.44 86 SER A CA 1
ATOM 646 C C . SER A 1 86 ? -21.418 7.754 17.523 1.00 94.44 86 SER A C 1
ATOM 648 O O . SER A 1 86 ? -22.308 7.608 18.352 1.00 94.44 86 SER A O 1
ATOM 650 N N . PHE A 1 87 ? -20.684 6.718 17.111 1.00 95.31 87 PHE A N 1
ATOM 651 C CA . PHE A 1 87 ? -20.876 5.380 17.663 1.00 95.31 87 PHE A CA 1
ATOM 652 C C . PHE A 1 87 ? -20.597 5.344 19.170 1.00 95.31 87 PHE A C 1
ATOM 654 O O . PHE A 1 87 ? -21.411 4.812 19.918 1.00 95.31 87 PHE A O 1
ATOM 661 N N . TYR A 1 88 ? -19.490 5.942 19.623 1.00 95.31 88 TYR A N 1
ATOM 662 C CA . TYR A 1 88 ? -19.081 5.906 21.031 1.00 95.31 88 TYR A CA 1
ATOM 663 C C . TYR A 1 88 ? -19.820 6.900 21.949 1.00 95.31 88 TYR A C 1
ATOM 665 O O . TYR A 1 88 ? -19.650 6.869 23.173 1.00 95.31 88 TYR A O 1
ATOM 673 N N . GLU A 1 89 ? -20.655 7.775 21.384 1.00 94.94 89 GLU A N 1
ATOM 674 C CA . GLU A 1 89 ? -21.600 8.595 22.150 1.00 94.94 89 GLU A CA 1
ATOM 675 C C . GLU A 1 89 ? -22.727 7.747 22.749 1.00 94.94 89 GLU A C 1
ATOM 677 O O . GLU A 1 89 ? -23.081 7.950 23.913 1.00 94.94 89 GLU A O 1
ATOM 682 N N . ASP A 1 90 ? -23.206 6.758 21.990 1.00 95.12 90 ASP A N 1
ATOM 683 C CA . ASP A 1 90 ? -24.357 5.923 22.3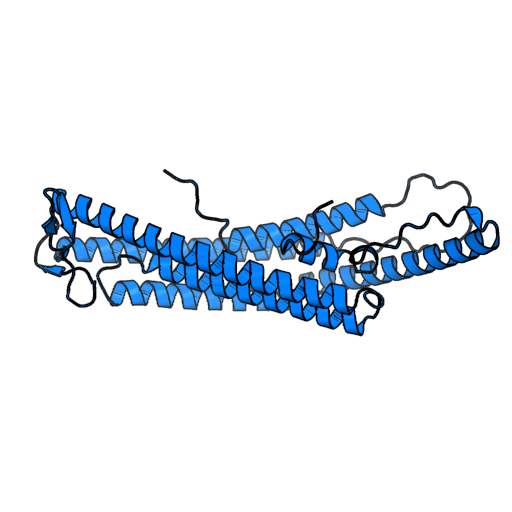53 1.00 95.12 90 ASP A CA 1
ATOM 684 C C . ASP A 1 90 ? -23.995 4.456 22.629 1.00 95.12 90 ASP A C 1
ATOM 686 O O . ASP A 1 90 ? -24.822 3.704 23.146 1.00 95.12 90 ASP A O 1
ATOM 690 N N . HIS A 1 91 ? -22.770 4.035 22.309 1.00 95.56 91 HIS A N 1
ATOM 691 C CA . HIS A 1 91 ? -22.293 2.663 22.478 1.00 95.56 91 HIS A CA 1
ATOM 692 C C . HIS A 1 91 ? -20.884 2.620 23.075 1.00 95.56 91 HIS A C 1
ATOM 694 O O . HIS A 1 91 ? -20.131 3.592 23.064 1.00 95.56 91 HIS A O 1
ATOM 700 N N . HIS A 1 92 ? -20.483 1.451 23.563 1.00 94.31 92 HIS A N 1
ATOM 701 C CA . HIS A 1 92 ? -19.112 1.181 23.984 1.00 94.31 92 HIS A CA 1
ATOM 702 C C . HIS A 1 92 ? -18.756 -0.291 23.788 1.00 94.31 92 HIS A C 1
ATOM 704 O O . HIS A 1 92 ? -19.627 -1.152 23.643 1.00 94.31 92 HIS A O 1
ATOM 710 N N . LEU A 1 93 ? -17.455 -0.586 23.802 1.00 94.06 93 LEU A N 1
ATOM 711 C CA . LEU A 1 93 ? -16.985 -1.966 23.872 1.00 94.06 93 LEU A CA 1
ATOM 712 C C . LEU A 1 93 ? -17.073 -2.447 25.320 1.00 94.06 93 LEU A C 1
ATOM 714 O O . LEU A 1 93 ? -16.599 -1.766 26.233 1.00 94.06 93 LEU A O 1
ATOM 718 N N . GLU A 1 94 ? -17.681 -3.610 25.541 1.00 94.19 94 GLU A N 1
ATOM 719 C CA . GLU A 1 94 ? -17.730 -4.221 26.865 1.00 94.19 94 GLU A CA 1
ATOM 720 C C . GLU A 1 94 ? -16.305 -4.493 27.361 1.00 94.19 94 GLU A C 1
ATOM 722 O O . GLU A 1 94 ? -15.465 -5.018 26.631 1.00 94.19 94 GLU A O 1
ATOM 727 N N . VAL A 1 95 ? -16.045 -4.149 28.622 1.00 92.75 95 VAL A N 1
ATOM 728 C CA . VAL A 1 95 ? -14.761 -4.385 29.284 1.00 92.75 95 VAL A CA 1
ATOM 729 C C . VAL A 1 95 ? -14.954 -5.421 30.381 1.00 92.75 95 VAL A C 1
ATOM 731 O O . VAL A 1 95 ? -15.847 -5.284 31.218 1.00 92.75 95 VAL A O 1
ATOM 734 N N . LEU A 1 96 ? -14.099 -6.437 30.384 1.00 92.25 96 LEU A N 1
ATOM 735 C CA . LEU A 1 96 ? -14.020 -7.464 31.415 1.00 92.25 96 LEU A CA 1
ATOM 736 C C . LEU A 1 96 ? -12.640 -7.432 32.062 1.00 92.25 96 LEU A C 1
ATOM 738 O O . LEU A 1 96 ? -11.644 -7.096 31.424 1.00 92.25 96 LEU A O 1
ATOM 742 N N . GLU A 1 97 ? -12.573 -7.800 33.335 1.00 89.12 97 GLU A N 1
ATOM 743 C CA . GLU A 1 97 ? -11.298 -7.970 34.017 1.00 89.12 97 GLU A CA 1
ATOM 744 C C . GLU A 1 97 ? -10.782 -9.391 33.783 1.00 89.12 97 GLU A C 1
ATOM 746 O O . GLU A 1 97 ? -11.445 -10.375 34.120 1.00 89.12 97 GLU A O 1
ATOM 751 N N . LYS A 1 98 ? -9.593 -9.499 33.192 1.00 84.81 98 LYS A N 1
ATOM 752 C CA . LYS A 1 98 ? -8.903 -10.765 32.955 1.00 84.81 98 LYS A CA 1
ATOM 753 C C . LYS A 1 98 ? -7.481 -10.653 33.484 1.00 84.81 98 LYS A C 1
ATOM 755 O O . LYS A 1 98 ? -6.767 -9.711 33.153 1.00 84.81 98 LYS A O 1
ATOM 760 N N . ASP A 1 99 ? -7.089 -11.589 34.345 1.00 84.00 99 ASP A N 1
ATOM 761 C CA . ASP A 1 99 ? -5.767 -11.607 34.990 1.00 84.00 99 ASP A CA 1
ATOM 762 C C . ASP A 1 99 ? -5.416 -10.284 35.709 1.00 84.00 99 ASP A C 1
ATOM 764 O O . ASP A 1 99 ? -4.271 -9.828 35.698 1.00 84.00 99 ASP A O 1
ATOM 768 N N . GLY A 1 100 ? -6.421 -9.637 36.314 1.00 84.81 100 GLY A N 1
ATOM 769 C CA . GLY A 1 100 ? -6.268 -8.362 37.027 1.00 84.81 100 GLY A CA 1
ATOM 770 C C . GLY A 1 100 ? -6.105 -7.135 36.123 1.00 84.81 100 GLY A C 1
ATOM 771 O O . GLY A 1 100 ? -5.693 -6.076 36.597 1.00 84.81 100 GLY A O 1
ATOM 772 N N . LYS A 1 101 ? -6.367 -7.265 34.815 1.00 89.25 101 LYS A N 1
ATOM 773 C CA . LYS A 1 101 ? -6.298 -6.164 33.848 1.00 89.25 101 LYS A CA 1
ATOM 774 C C . LYS A 1 101 ? -7.616 -6.018 33.084 1.00 89.25 101 LYS A C 1
ATOM 776 O O . LYS A 1 101 ? -8.174 -7.026 32.648 1.00 89.25 101 LYS A O 1
ATOM 781 N N . PRO A 1 102 ? -8.113 -4.787 32.885 1.00 90.44 102 PRO A N 1
ATOM 782 C CA . PRO A 1 102 ? -9.283 -4.558 32.053 1.00 90.44 102 PRO A CA 1
ATOM 783 C C . PRO A 1 102 ? -8.944 -4.831 30.582 1.00 90.44 102 PRO A C 1
ATOM 785 O O . PRO A 1 102 ? -7.927 -4.366 30.073 1.00 90.44 102 PRO A O 1
ATOM 788 N N . GLN A 1 103 ? -9.793 -5.597 29.904 1.00 92.88 103 GLN A N 1
ATOM 789 C CA . GLN A 1 103 ? -9.651 -5.967 28.497 1.00 92.88 103 GLN A CA 1
ATOM 790 C C . GLN A 1 103 ? -11.006 -5.900 27.795 1.00 92.88 103 GLN A C 1
ATOM 792 O O . GLN A 1 103 ? -12.049 -6.077 28.424 1.00 92.88 103 GLN A O 1
ATOM 797 N N . VAL A 1 104 ? -10.995 -5.670 26.482 1.00 93.06 104 VAL A N 1
ATOM 798 C CA . VAL A 1 104 ? -12.213 -5.739 25.667 1.00 93.06 104 VAL A CA 1
ATOM 799 C C . VAL A 1 104 ? -12.746 -7.175 25.653 1.00 93.06 104 VAL A C 1
ATOM 801 O O . VAL A 1 104 ? -12.015 -8.119 25.354 1.00 93.06 104 VAL A O 1
ATOM 804 N N . SER A 1 105 ? -14.029 -7.331 25.975 1.00 93.38 105 SER A N 1
ATOM 805 C CA . SER A 1 105 ? -14.777 -8.585 25.876 1.00 93.38 105 SER A CA 1
ATOM 806 C C . SER A 1 105 ? -14.933 -8.984 24.413 1.00 93.38 105 SER A C 1
ATOM 808 O O . SER A 1 105 ? -15.329 -8.159 23.586 1.00 93.38 105 SER A O 1
ATOM 810 N N . LEU A 1 106 ? -14.633 -10.242 24.089 1.00 91.50 106 LEU A N 1
ATOM 811 C CA . LEU A 1 106 ? -14.768 -10.792 22.742 1.00 91.50 106 LEU A CA 1
ATOM 812 C C . LEU A 1 106 ? -15.849 -11.879 22.715 1.00 91.50 106 LEU A C 1
ATOM 814 O O . LEU A 1 106 ? -15.966 -12.668 23.653 1.00 91.50 106 LEU A O 1
ATOM 818 N N . ASP A 1 107 ? -16.611 -11.940 21.625 1.00 89.94 107 ASP A N 1
ATOM 819 C CA . ASP A 1 107 ? -17.564 -13.012 21.349 1.00 89.94 107 ASP A CA 1
ATOM 820 C C . ASP A 1 107 ? -16.865 -14.316 20.908 1.00 89.94 107 ASP A C 1
ATOM 822 O O . ASP A 1 107 ? -15.637 -14.405 20.805 1.00 89.94 107 ASP A O 1
ATOM 826 N N . ALA A 1 108 ? -17.652 -15.359 20.627 1.00 89.31 108 ALA A N 1
ATOM 827 C CA . ALA A 1 108 ? -17.138 -16.662 20.195 1.00 89.31 108 ALA A CA 1
ATOM 828 C C . ALA A 1 108 ? -16.398 -16.616 18.841 1.00 89.31 108 ALA A C 1
ATOM 830 O O . ALA A 1 108 ? -15.678 -17.551 18.490 1.00 89.31 108 ALA A O 1
ATOM 831 N N . GLN A 1 109 ? -16.574 -15.540 18.080 1.00 84.81 109 GLN A N 1
ATOM 832 C CA . GLN A 1 109 ? -15.964 -15.277 16.786 1.00 84.81 109 GLN A CA 1
ATOM 833 C C . GLN A 1 109 ? -14.742 -14.350 16.917 1.00 84.81 109 GLN A C 1
ATOM 835 O O . GLN A 1 109 ? -14.126 -14.005 15.906 1.00 84.81 109 GLN A O 1
ATOM 840 N N . GLY A 1 110 ? -14.375 -13.958 18.142 1.00 84.25 110 GLY A N 1
ATOM 841 C CA . GLY A 1 110 ? -13.255 -13.066 18.423 1.00 84.25 110 GLY A CA 1
ATOM 842 C C . GLY A 1 110 ? -13.529 -11.601 18.073 1.00 84.25 110 GLY A C 1
ATOM 843 O O . GLY A 1 110 ? -12.576 -10.843 17.884 1.00 84.25 110 GLY A O 1
ATOM 844 N N . LYS A 1 111 ? -14.797 -11.195 17.941 1.00 86.38 111 LYS A N 1
ATOM 845 C CA . LYS A 1 111 ? -15.203 -9.801 17.712 1.00 86.38 111 LYS A CA 1
ATOM 846 C C . LYS A 1 111 ? -15.556 -9.120 19.033 1.00 86.38 111 LYS A C 1
ATOM 848 O O . LYS A 1 111 ? -16.058 -9.784 19.934 1.00 86.38 111 LYS A O 1
ATOM 853 N N . PRO A 1 112 ? -15.317 -7.807 19.166 1.00 90.38 112 PRO A N 1
ATOM 854 C CA . PRO A 1 112 ? -15.617 -7.102 20.400 1.00 90.38 112 PRO A CA 1
ATOM 855 C C . PRO A 1 112 ? -17.125 -7.053 20.656 1.00 90.38 112 PRO A C 1
ATOM 857 O O . PRO A 1 112 ? -17.909 -6.753 19.754 1.00 90.38 112 PRO A O 1
ATOM 860 N N . VAL A 1 113 ? -17.526 -7.334 21.894 1.00 92.25 113 VAL A N 1
ATOM 861 C CA . VAL A 1 113 ? -18.923 -7.234 22.325 1.00 92.25 113 VAL A CA 1
ATOM 862 C C . VAL A 1 113 ? -19.275 -5.760 22.506 1.00 92.25 113 VAL A C 1
ATOM 864 O O . VAL A 1 113 ? -18.624 -5.042 23.264 1.00 92.25 113 VAL A O 1
ATOM 867 N N . VAL A 1 114 ? -20.316 -5.308 21.812 1.00 93.56 114 VAL A N 1
ATOM 868 C CA . VAL A 1 114 ? -20.812 -3.927 21.874 1.00 93.56 114 VAL A CA 1
ATOM 869 C C . VAL A 1 114 ? -21.989 -3.848 22.843 1.00 93.56 114 VAL A C 1
ATOM 871 O O . VAL A 1 114 ? -22.890 -4.687 22.794 1.00 93.56 114 VAL A O 1
ATOM 874 N N . LYS A 1 115 ? -22.002 -2.825 23.702 1.00 93.88 115 LYS A N 1
ATOM 875 C CA . LYS A 1 115 ? -23.123 -2.500 24.593 1.00 93.88 115 LYS A CA 1
ATOM 876 C C . LYS A 1 115 ? -23.608 -1.072 24.378 1.00 93.88 115 LYS A C 1
ATOM 878 O O . LYS A 1 115 ? -22.841 -0.205 23.970 1.00 93.88 115 LYS A O 1
ATOM 883 N N . GLU A 1 116 ? -24.881 -0.847 24.684 1.00 94.88 116 GLU A N 1
ATOM 884 C CA . GLU A 1 116 ? -25.487 0.484 24.700 1.00 94.88 116 GLU A CA 1
ATOM 885 C C . GLU A 1 116 ? -24.986 1.310 25.891 1.00 94.88 116 GLU A C 1
ATOM 887 O O . GLU A 1 116 ? -24.688 0.785 26.970 1.00 94.88 116 GLU A O 1
ATOM 892 N N . GLY A 1 117 ? -24.931 2.622 25.693 1.00 93.38 117 GLY A N 1
ATOM 893 C CA . GLY A 1 117 ? -24.509 3.611 26.670 1.00 93.38 117 GLY A CA 1
ATOM 894 C C . GLY A 1 117 ? -23.165 4.242 26.325 1.00 93.38 117 GLY A C 1
ATOM 895 O O . GLY A 1 117 ? -22.286 3.609 25.739 1.00 93.38 117 GLY A O 1
ATOM 896 N N . LYS A 1 118 ? -23.014 5.498 26.748 1.00 93.94 118 LYS A N 1
ATOM 897 C CA . LYS A 1 118 ? -21.829 6.317 26.506 1.00 93.94 118 LYS A CA 1
ATOM 898 C C . LYS A 1 118 ? -20.554 5.675 27.043 1.00 93.94 118 LYS A C 1
ATOM 900 O O . LYS A 1 118 ? -20.504 5.228 28.191 1.00 93.94 118 LYS A O 1
ATOM 905 N N . GLU A 1 119 ? -19.498 5.742 26.243 1.00 95.88 119 GLU A N 1
ATOM 906 C CA . GLU A 1 119 ? -18.172 5.287 26.640 1.00 95.88 119 GLU A CA 1
ATOM 907 C C . GLU A 1 119 ? -17.602 6.101 27.820 1.00 95.88 119 GLU A C 1
ATOM 909 O O . GLU A 1 119 ? -17.532 7.335 27.809 1.00 95.88 119 GLU A O 1
ATOM 914 N N . THR A 1 120 ? -17.150 5.394 28.856 1.00 94.44 120 THR A N 1
ATOM 915 C CA . THR A 1 120 ? -16.420 5.981 29.988 1.00 94.44 120 THR A CA 1
ATOM 916 C C . THR A 1 120 ? -14.932 6.180 29.661 1.00 94.44 120 THR A C 1
ATOM 918 O O . THR A 1 120 ? -14.382 5.469 28.819 1.00 94.44 120 THR A O 1
ATOM 921 N N . PRO A 1 121 ? -14.206 7.074 30.366 1.00 94.00 121 PRO A N 1
ATOM 922 C CA . PRO A 1 121 ? -12.771 7.268 30.132 1.00 94.00 121 PRO A CA 1
ATOM 923 C C . PRO A 1 121 ? -11.931 5.989 30.265 1.00 94.00 121 PRO A C 1
ATOM 925 O O . PRO A 1 121 ? -10.968 5.812 29.527 1.00 94.00 121 PRO A O 1
ATOM 928 N N . VAL A 1 122 ? -12.303 5.083 31.177 1.00 92.38 122 VAL A N 1
ATOM 929 C CA . VAL A 1 122 ? -11.611 3.796 31.351 1.00 92.38 122 VAL A CA 1
ATOM 930 C C . VAL A 1 122 ? -11.843 2.891 30.141 1.00 92.38 122 VAL A C 1
ATOM 932 O O . VAL A 1 122 ? -10.885 2.350 29.596 1.00 92.38 122 VAL A O 1
ATOM 935 N N . GLN A 1 123 ? -13.091 2.771 29.677 1.00 93.81 123 GLN A N 1
ATOM 936 C CA . GLN A 1 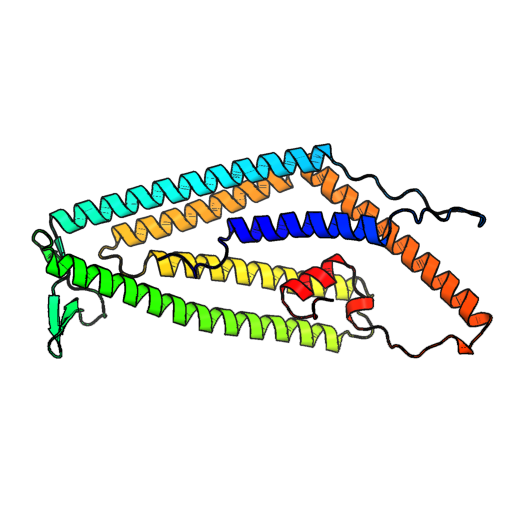123 ? -13.425 1.989 28.480 1.00 93.81 123 GLN A CA 1
ATOM 937 C C . GLN A 1 123 ? -12.730 2.538 27.233 1.00 93.81 123 GLN A C 1
ATOM 939 O O . GLN A 1 123 ? -12.208 1.755 26.446 1.00 93.81 123 GLN A O 1
ATOM 944 N N . LYS A 1 124 ? -12.628 3.867 27.106 1.00 94.56 124 LYS A N 1
ATOM 945 C CA . LYS A 1 124 ? -11.886 4.521 26.024 1.00 94.56 124 LYS A CA 1
ATOM 946 C C . LYS A 1 124 ? -10.420 4.098 25.984 1.00 94.56 124 LYS A C 1
ATOM 948 O O . LYS A 1 124 ? -9.910 3.767 24.916 1.00 94.56 124 LYS A O 1
ATOM 953 N N . THR A 1 125 ? -9.741 4.100 27.132 1.00 94.44 125 THR A N 1
ATOM 954 C CA . THR A 1 125 ? -8.339 3.664 27.224 1.00 94.44 125 THR A CA 1
ATOM 955 C C . THR A 1 125 ? -8.194 2.203 26.808 1.00 94.44 125 THR A C 1
ATOM 957 O O . THR A 1 125 ? -7.380 1.892 25.943 1.00 94.44 125 THR A O 1
ATOM 960 N N . VAL A 1 126 ? -9.046 1.324 27.343 1.00 94.31 126 VAL A N 1
ATOM 961 C CA . VAL A 1 126 ? -9.025 -0.118 27.042 1.00 94.31 126 VAL A CA 1
ATOM 962 C C . VAL A 1 126 ? -9.333 -0.389 25.564 1.00 94.31 126 VAL A C 1
ATOM 964 O O . VAL A 1 126 ? -8.682 -1.222 24.935 1.00 94.31 126 VAL A O 1
ATOM 967 N N . ARG A 1 127 ? -10.275 0.352 24.968 1.00 94.12 127 ARG A N 1
ATOM 968 C CA . ARG A 1 127 ? -10.560 0.311 23.528 1.00 94.12 127 ARG A CA 1
ATOM 969 C C . ARG A 1 127 ? -9.337 0.715 22.710 1.00 94.12 127 ARG A C 1
ATOM 971 O O . ARG A 1 127 ? -8.995 0.020 21.761 1.00 94.12 127 ARG A O 1
ATOM 978 N N . MET A 1 128 ? -8.688 1.831 23.042 1.00 93.38 128 MET A N 1
ATOM 979 C CA . MET A 1 128 ? -7.515 2.307 22.297 1.00 93.38 128 MET A CA 1
ATOM 980 C C . MET A 1 128 ? -6.350 1.312 22.361 1.00 93.38 128 MET A C 1
ATOM 982 O O . MET A 1 128 ? -5.672 1.100 21.354 1.00 93.38 128 MET A O 1
ATOM 986 N N . GLU A 1 129 ? -6.138 0.676 23.515 1.00 93.06 129 GLU A N 1
ATOM 987 C CA . GLU A 1 129 ? -5.166 -0.411 23.669 1.00 93.06 129 GLU A CA 1
ATOM 988 C C . GLU A 1 129 ? -5.527 -1.610 22.784 1.00 93.06 129 GLU A C 1
ATOM 990 O O . GLU A 1 129 ? -4.676 -2.097 22.040 1.00 93.06 129 GLU A O 1
ATOM 995 N N . TYR A 1 130 ? -6.797 -2.026 22.785 1.00 93.12 130 TYR A N 1
ATOM 996 C CA . TYR A 1 130 ? -7.294 -3.097 21.922 1.00 93.12 130 TYR A CA 1
ATOM 997 C C . TYR A 1 130 ? -7.118 -2.781 20.428 1.00 93.12 130 TYR A C 1
ATOM 999 O O . TYR A 1 130 ? -6.552 -3.588 19.695 1.00 93.12 130 TYR A O 1
ATOM 1007 N N . GLU A 1 131 ? -7.540 -1.603 19.960 1.00 92.19 131 GLU A N 1
ATOM 1008 C CA . GLU A 1 131 ? -7.379 -1.184 18.559 1.00 92.19 131 GLU A CA 1
ATOM 1009 C C . GLU A 1 131 ? -5.901 -1.161 18.141 1.00 92.19 131 GLU A C 1
ATOM 1011 O O . GLU A 1 131 ? -5.551 -1.629 17.055 1.00 92.19 131 GLU A O 1
ATOM 1016 N N . THR A 1 132 ? -5.021 -0.672 19.021 1.00 92.44 132 THR A N 1
ATOM 1017 C CA . THR A 1 132 ? -3.570 -0.661 18.789 1.00 92.44 132 THR A CA 1
ATOM 1018 C C . THR A 1 132 ? -3.023 -2.081 18.690 1.00 92.44 132 THR A C 1
ATOM 1020 O O . THR A 1 132 ? -2.299 -2.393 17.747 1.00 92.44 132 THR A O 1
ATOM 1023 N N . GLN A 1 133 ? -3.414 -2.970 19.606 1.00 92.56 133 GLN A N 1
ATOM 1024 C CA . GLN A 1 133 ? -2.999 -4.369 19.573 1.00 92.56 133 GLN A CA 1
ATOM 1025 C C . GLN A 1 133 ? -3.449 -5.061 18.279 1.00 92.56 133 GLN A C 1
ATOM 1027 O O . GLN A 1 133 ? -2.648 -5.743 17.643 1.00 92.56 133 GLN A O 1
ATOM 1032 N N . ARG A 1 134 ? -4.697 -4.852 17.839 1.00 92.19 134 ARG A N 1
ATOM 1033 C CA . ARG A 1 134 ? -5.202 -5.423 16.578 1.00 92.19 134 ARG A CA 1
ATOM 1034 C C . ARG A 1 134 ? -4.418 -4.924 15.368 1.00 92.19 134 ARG A C 1
ATOM 1036 O O . ARG A 1 134 ? -4.134 -5.709 14.468 1.00 92.19 134 ARG A O 1
ATOM 1043 N N . LYS A 1 135 ? -4.038 -3.647 15.357 1.00 92.31 135 LYS A N 1
ATOM 1044 C CA . LYS A 1 135 ? -3.191 -3.066 14.309 1.00 92.31 135 LYS A CA 1
ATOM 1045 C C . LYS A 1 135 ? -1.782 -3.655 14.299 1.00 92.31 135 LYS A C 1
ATOM 1047 O O . LYS A 1 135 ? -1.268 -3.947 13.224 1.00 92.31 135 LYS A O 1
ATOM 1052 N N . GLU A 1 136 ? -1.179 -3.880 15.463 1.00 92.75 136 GLU A N 1
ATOM 1053 C CA . GLU A 1 136 ? 0.134 -4.533 15.559 1.00 92.75 136 GLU A CA 1
ATOM 1054 C C . GLU A 1 136 ? 0.080 -6.012 15.137 1.00 92.75 136 GLU A C 1
ATOM 1056 O O . GLU A 1 136 ? 0.951 -6.473 14.403 1.00 92.75 136 GLU A O 1
ATOM 1061 N N . GLU A 1 137 ? -0.974 -6.748 15.507 1.00 92.81 137 GLU A N 1
ATOM 1062 C CA . GLU A 1 137 ? -1.191 -8.130 15.048 1.00 92.81 137 GLU A CA 1
ATOM 1063 C C . GLU A 1 137 ? -1.311 -8.217 13.521 1.00 92.81 137 GLU A C 1
ATOM 1065 O O . GLU A 1 137 ? -0.753 -9.124 12.899 1.00 92.81 137 GLU A O 1
ATOM 1070 N N . VAL A 1 138 ? -2.036 -7.276 12.913 1.00 93.75 138 VAL A N 1
ATOM 1071 C CA . VAL A 1 138 ? -2.153 -7.166 11.455 1.00 93.75 138 VAL A CA 1
ATOM 1072 C C . VAL A 1 138 ? -0.794 -6.832 10.836 1.00 93.75 138 VAL A C 1
ATOM 1074 O O . VAL A 1 138 ? -0.345 -7.543 9.943 1.00 93.75 138 VAL A O 1
ATOM 1077 N N . LYS A 1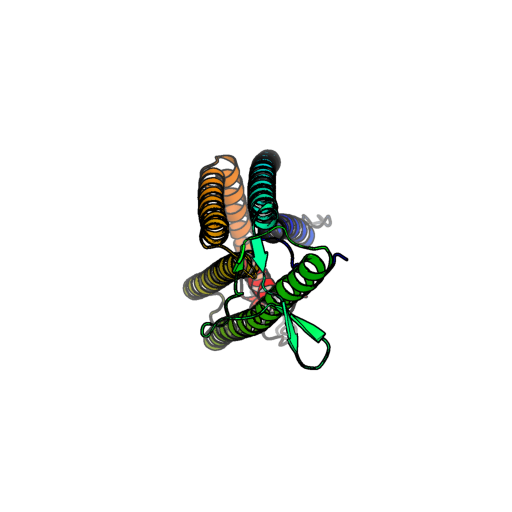 139 ? -0.076 -5.838 11.366 1.00 91.44 139 LYS A N 1
ATOM 1078 C CA . LYS A 1 139 ? 1.252 -5.440 10.877 1.00 91.44 139 LYS A CA 1
ATOM 1079 C C . LYS A 1 139 ? 2.265 -6.588 10.898 1.00 91.44 139 LYS A C 1
ATOM 1081 O O . LYS A 1 139 ? 3.050 -6.735 9.962 1.00 91.44 139 LYS A O 1
ATOM 1086 N N . GLU A 1 140 ? 2.247 -7.415 11.939 1.00 93.38 140 GLU A N 1
ATOM 1087 C CA . GLU A 1 140 ? 3.133 -8.576 12.035 1.00 93.38 140 GLU A CA 1
ATOM 1088 C C . GLU A 1 140 ? 2.808 -9.631 10.967 1.00 93.38 140 GLU A C 1
ATOM 1090 O O . GLU A 1 140 ? 3.711 -10.116 10.283 1.00 93.38 140 GLU A O 1
ATOM 1095 N N . LYS A 1 141 ? 1.522 -9.940 10.751 1.00 93.38 141 LYS A N 1
ATOM 1096 C CA . LYS A 1 141 ? 1.098 -10.845 9.667 1.00 93.38 141 LYS A CA 1
ATOM 1097 C C . LYS A 1 141 ? 1.527 -10.324 8.299 1.00 93.38 141 LYS A C 1
ATOM 1099 O O . LYS A 1 141 ? 2.080 -11.077 7.500 1.00 93.38 141 LYS A O 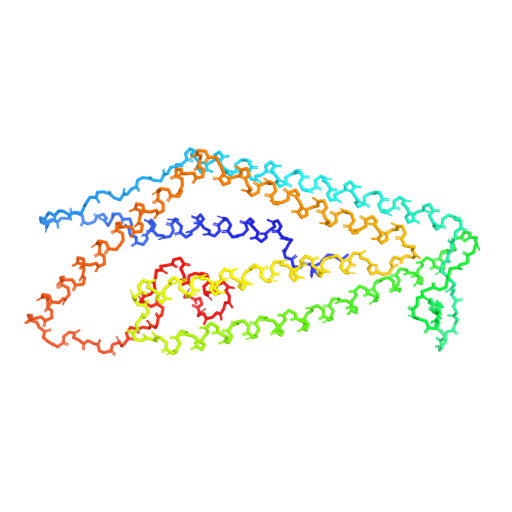1
ATOM 1104 N N . GLN A 1 142 ? 1.324 -9.033 8.066 1.00 91.69 142 GLN A N 1
ATOM 1105 C CA . GLN A 1 142 ? 1.684 -8.356 6.824 1.00 91.69 142 GLN A CA 1
ATOM 1106 C C . GLN A 1 142 ? 3.189 -8.376 6.575 1.00 91.69 142 GLN A C 1
ATOM 1108 O O . GLN A 1 142 ? 3.624 -8.625 5.452 1.00 91.69 142 GLN A O 1
ATOM 1113 N N . ARG A 1 143 ? 4.001 -8.182 7.624 1.00 91.88 143 ARG A N 1
ATOM 1114 C CA . ARG A 1 143 ? 5.460 -8.319 7.550 1.00 91.88 143 ARG A CA 1
ATOM 1115 C C . ARG A 1 143 ? 5.850 -9.709 7.057 1.00 91.88 143 ARG A C 1
ATOM 1117 O O . ARG A 1 143 ? 6.568 -9.815 6.069 1.00 91.88 143 ARG A O 1
ATOM 1124 N N . VAL A 1 144 ? 5.346 -10.753 7.714 1.00 93.44 144 VAL A N 1
ATOM 1125 C CA . VAL A 1 144 ? 5.654 -12.147 7.362 1.00 93.44 144 VAL A CA 1
ATOM 1126 C C . VAL A 1 144 ? 5.210 -12.468 5.934 1.00 93.44 144 VAL A C 1
ATOM 1128 O O . VAL A 1 144 ? 5.953 -13.095 5.180 1.00 93.44 144 VAL A O 1
ATOM 1131 N N . GLU A 1 145 ? 4.017 -12.027 5.536 1.00 93.00 145 GLU A N 1
ATOM 1132 C CA . GLU A 1 145 ? 3.505 -12.258 4.187 1.00 93.00 145 GLU A CA 1
ATOM 1133 C C . GLU A 1 145 ? 4.326 -11.532 3.118 1.00 93.00 145 GLU A C 1
ATOM 1135 O O . GLU A 1 145 ? 4.692 -12.145 2.113 1.00 93.00 145 GLU A O 1
ATOM 1140 N N . ARG A 1 146 ? 4.659 -10.257 3.342 1.00 90.38 146 ARG A N 1
ATOM 1141 C CA . ARG A 1 146 ? 5.492 -9.473 2.427 1.00 90.38 146 ARG A CA 1
ATOM 1142 C C . ARG A 1 146 ? 6.866 -10.110 2.268 1.00 90.38 146 ARG A C 1
ATOM 1144 O O . ARG A 1 146 ? 7.313 -10.281 1.138 1.00 90.38 146 ARG A O 1
ATOM 1151 N N . ASP A 1 147 ? 7.511 -10.488 3.368 1.00 89.69 147 ASP A N 1
ATOM 1152 C CA . ASP A 1 147 ? 8.843 -11.092 3.332 1.00 89.69 147 ASP A CA 1
ATOM 1153 C C . ASP A 1 147 ? 8.809 -12.436 2.579 1.00 89.69 14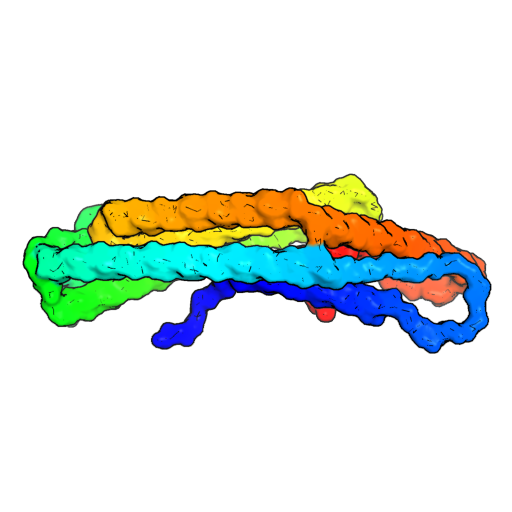7 ASP A C 1
ATOM 1155 O O . ASP A 1 147 ? 9.688 -12.717 1.757 1.00 89.69 147 ASP A O 1
ATOM 1159 N N . ARG A 1 148 ? 7.751 -13.239 2.774 1.00 92.69 148 ARG A N 1
ATOM 1160 C CA . ARG A 1 148 ? 7.523 -14.480 2.018 1.00 92.69 148 ARG A CA 1
ATOM 1161 C C . ARG A 1 148 ? 7.375 -14.209 0.520 1.00 92.69 148 ARG A C 1
ATOM 1163 O O . ARG A 1 148 ? 8.085 -14.821 -0.274 1.00 92.69 148 ARG A O 1
ATOM 1170 N N . VAL A 1 149 ? 6.486 -13.292 0.138 1.00 89.38 149 VAL A N 1
ATOM 1171 C CA . VAL A 1 149 ? 6.221 -12.947 -1.268 1.00 89.38 149 VAL A CA 1
ATOM 1172 C C . VAL A 1 149 ? 7.472 -12.388 -1.944 1.00 89.38 149 VAL A C 1
ATOM 1174 O O . VAL A 1 149 ? 7.824 -12.842 -3.028 1.00 89.38 149 VAL A O 1
ATOM 1177 N N . GLN A 1 150 ? 8.185 -11.467 -1.293 1.00 87.75 150 GLN A N 1
ATOM 1178 C CA . GLN A 1 150 ? 9.431 -10.902 -1.816 1.00 87.75 150 GLN A CA 1
ATOM 1179 C C . GLN A 1 150 ? 10.509 -11.971 -2.009 1.00 87.75 150 GLN A C 1
ATOM 1181 O O . GLN A 1 150 ? 11.208 -11.954 -3.019 1.00 87.75 150 GLN A O 1
ATOM 1186 N N . THR A 1 151 ? 10.630 -12.915 -1.074 1.00 90.00 151 THR A N 1
ATOM 1187 C CA . THR A 1 151 ? 11.592 -14.019 -1.187 1.00 90.00 151 THR A CA 1
ATOM 1188 C C . THR A 1 151 ? 11.240 -14.955 -2.345 1.00 90.00 151 THR A C 1
ATOM 1190 O O . THR A 1 151 ? 12.123 -15.324 -3.120 1.00 90.00 151 THR A O 1
ATOM 1193 N N . GLU A 1 152 ? 9.964 -15.328 -2.483 1.00 92.06 152 GLU A N 1
ATOM 1194 C CA . GLU A 1 152 ? 9.469 -16.174 -3.578 1.00 92.06 152 GLU A CA 1
ATOM 1195 C C . GLU A 1 152 ? 9.686 -15.511 -4.947 1.00 92.06 152 GLU A C 1
ATOM 1197 O O . GLU A 1 152 ? 10.239 -16.138 -5.853 1.00 92.06 152 GLU A O 1
ATOM 1202 N N . ASP A 1 153 ? 9.309 -14.238 -5.082 1.00 89.62 153 ASP A N 1
ATOM 1203 C CA . ASP A 1 153 ? 9.415 -13.496 -6.340 1.00 89.62 153 ASP A CA 1
ATOM 1204 C C . ASP A 1 153 ? 10.885 -13.247 -6.718 1.00 89.62 153 ASP A C 1
ATOM 1206 O O . ASP A 1 153 ? 11.282 -13.495 -7.859 1.00 89.62 153 ASP A O 1
ATOM 1210 N N . ARG A 1 154 ? 11.728 -12.847 -5.750 1.00 90.31 154 ARG A N 1
ATOM 1211 C CA . ARG A 1 154 ? 13.174 -12.672 -5.968 1.00 90.31 154 ARG A CA 1
ATOM 1212 C C . ARG A 1 154 ? 13.808 -13.967 -6.449 1.00 90.31 154 ARG A C 1
ATOM 1214 O O . ARG A 1 154 ? 14.520 -13.954 -7.448 1.00 90.31 154 ARG A O 1
ATOM 1221 N N . LYS A 1 155 ? 13.522 -15.081 -5.771 1.00 92.19 155 LYS A N 1
ATOM 1222 C CA . LYS A 1 155 ? 14.049 -16.390 -6.155 1.00 92.19 155 LYS A CA 1
ATOM 1223 C C . LYS A 1 155 ? 13.635 -16.761 -7.579 1.00 92.19 155 LYS A C 1
ATOM 1225 O O . LYS A 1 155 ? 14.485 -17.184 -8.350 1.00 92.19 155 LYS A O 1
ATOM 1230 N N . GLY A 1 156 ? 12.368 -16.557 -7.945 1.00 92.25 156 GLY A N 1
ATOM 1231 C CA . GLY A 1 156 ? 11.883 -16.850 -9.295 1.00 92.25 156 GLY A CA 1
ATOM 1232 C C . GLY A 1 156 ? 12.630 -16.075 -10.385 1.00 92.25 156 GLY A C 1
ATOM 1233 O O . GLY A 1 156 ? 12.991 -16.651 -11.411 1.00 92.25 156 GLY A O 1
ATOM 1234 N N . ILE A 1 157 ? 12.911 -14.790 -10.152 1.00 91.56 157 ILE A N 1
ATOM 1235 C CA . ILE A 1 157 ? 13.676 -13.962 -11.094 1.00 91.56 157 ILE A CA 1
ATOM 1236 C C . ILE A 1 157 ? 15.153 -14.384 -11.124 1.00 91.56 157 ILE A C 1
ATOM 1238 O O . ILE A 1 157 ? 15.719 -14.525 -12.207 1.00 91.56 157 ILE A O 1
ATOM 1242 N N . THR A 1 158 ? 15.774 -14.642 -9.968 1.00 90.50 158 THR A N 1
ATOM 1243 C CA . THR A 1 158 ? 17.160 -15.138 -9.894 1.00 90.50 158 THR A CA 1
ATOM 1244 C C . THR A 1 158 ? 17.322 -16.467 -10.636 1.00 90.50 158 THR A C 1
ATOM 1246 O O . THR A 1 158 ? 18.240 -16.607 -11.444 1.00 90.50 158 THR A O 1
ATOM 1249 N N . ASP A 1 159 ? 16.412 -17.420 -10.421 1.00 92.31 159 ASP A N 1
ATOM 1250 C CA . ASP A 1 159 ? 16.427 -18.729 -11.081 1.00 92.31 159 ASP A CA 1
ATOM 1251 C C . ASP A 1 159 ? 16.280 -18.575 -12.608 1.00 92.31 159 ASP A C 1
ATOM 1253 O O . ASP A 1 159 ? 16.988 -19.236 -13.374 1.00 92.31 159 ASP A O 1
ATOM 1257 N N . PHE A 1 160 ? 15.418 -17.657 -13.069 1.00 92.75 160 PHE A N 1
ATOM 1258 C CA . PHE A 1 160 ? 15.278 -17.335 -14.493 1.00 92.75 160 PHE A CA 1
ATOM 1259 C C . PHE A 1 160 ? 16.562 -16.736 -15.082 1.00 92.75 160 PHE A C 1
ATOM 1261 O O . PHE A 1 160 ? 16.988 -17.140 -16.170 1.00 92.75 160 PHE A O 1
ATOM 1268 N N . MET A 1 161 ? 17.189 -15.786 -14.382 1.00 89.31 161 MET A N 1
ATOM 1269 C CA . MET A 1 161 ? 18.432 -15.157 -14.830 1.00 89.31 161 MET A CA 1
ATOM 1270 C C . MET A 1 161 ? 19.576 -16.167 -14.927 1.00 89.31 161 MET A C 1
ATOM 1272 O O . MET A 1 161 ? 20.313 -16.149 -15.912 1.00 89.31 161 MET A O 1
ATOM 1276 N N . GLU A 1 162 ? 19.705 -17.080 -13.960 1.00 88.06 162 GLU A N 1
ATOM 1277 C CA . GLU A 1 162 ? 20.757 -18.101 -13.988 1.00 88.06 162 GLU A CA 1
ATOM 1278 C C . GLU A 1 162 ? 20.520 -19.122 -15.109 1.00 88.06 162 GLU A C 1
ATOM 1280 O O . GLU A 1 162 ? 21.448 -19.455 -15.850 1.00 88.06 162 GLU A O 1
ATOM 1285 N N . ALA A 1 163 ? 19.269 -19.555 -15.314 1.00 90.50 163 ALA A N 1
ATOM 1286 C CA . ALA A 1 163 ? 18.908 -20.458 -16.408 1.00 90.50 163 ALA A CA 1
ATOM 1287 C C . ALA A 1 163 ? 19.216 -19.867 -17.796 1.00 90.50 163 ALA A C 1
ATOM 1289 O O . ALA A 1 163 ? 19.551 -20.602 -18.727 1.00 90.50 163 ALA A O 1
ATOM 1290 N N . ASN A 1 164 ? 19.147 -18.539 -17.930 1.00 87.75 164 ASN A N 1
ATOM 1291 C CA . ASN A 1 164 ? 19.339 -17.822 -19.190 1.00 87.75 164 ASN A CA 1
ATOM 1292 C C . ASN A 1 164 ? 20.653 -17.034 -19.266 1.00 87.75 164 ASN A C 1
ATOM 1294 O O . ASN A 1 164 ? 20.849 -16.262 -20.202 1.00 87.75 164 ASN A O 1
ATOM 1298 N N . ARG A 1 165 ? 21.587 -17.248 -18.333 1.00 83.56 165 ARG A N 1
ATOM 1299 C CA . ARG A 1 165 ? 22.790 -16.422 -18.119 1.00 83.56 165 ARG A CA 1
ATOM 1300 C C . ARG A 1 165 ? 23.637 -16.129 -19.365 1.00 83.56 165 ARG A C 1
ATOM 1302 O O . ARG A 1 165 ? 24.310 -15.102 -19.429 1.00 83.56 165 ARG A O 1
ATOM 1309 N N . ARG A 1 166 ? 23.651 -17.043 -20.338 1.00 80.88 166 ARG A N 1
ATOM 1310 C CA . ARG A 1 166 ? 24.427 -16.914 -21.589 1.00 80.88 166 ARG A CA 1
ATOM 1311 C C . ARG A 1 166 ? 23.714 -16.126 -22.688 1.00 80.88 166 ARG A C 1
ATOM 1313 O O . ARG A 1 166 ? 24.361 -15.740 -23.652 1.00 80.88 166 ARG A O 1
ATOM 1320 N N . ASN A 1 167 ? 22.410 -15.922 -22.540 1.00 80.50 167 ASN A N 1
ATOM 1321 C CA . ASN A 1 167 ? 21.530 -15.366 -23.559 1.00 80.50 167 ASN A CA 1
ATOM 1322 C C . ASN A 1 167 ? 20.743 -14.157 -23.017 1.00 80.50 167 ASN A C 1
ATOM 1324 O O . ASN A 1 167 ? 19.700 -13.810 -23.558 1.00 80.50 167 ASN A O 1
ATOM 1328 N N . LEU A 1 168 ? 21.211 -13.500 -21.948 1.00 76.56 168 LEU A N 1
ATOM 1329 C CA . LEU A 1 168 ? 20.534 -12.325 -21.376 1.00 76.56 168 LEU A CA 1
ATOM 1330 C C . LEU A 1 168 ? 20.559 -11.107 -22.313 1.00 76.56 168 LEU A C 1
ATOM 1332 O O . LEU A 1 168 ? 19.814 -10.157 -22.100 1.00 76.56 168 LEU A O 1
ATOM 1336 N N . SER A 1 169 ? 21.379 -11.136 -23.364 1.00 71.31 169 SER A N 1
ATOM 1337 C CA . SER A 1 169 ? 21.356 -10.166 -24.461 1.00 71.31 169 SER A CA 1
ATOM 1338 C C . SER A 1 169 ? 20.276 -10.444 -25.519 1.00 71.31 169 SER A C 1
ATOM 1340 O O . SER A 1 169 ? 20.046 -9.588 -26.370 1.00 71.31 169 SER A O 1
ATOM 1342 N N . ASP A 1 170 ? 19.615 -11.611 -25.493 1.00 75.94 170 ASP A N 1
ATOM 1343 C CA . ASP A 1 170 ? 18.539 -11.958 -26.429 1.00 75.94 170 ASP A CA 1
ATOM 1344 C C . ASP A 1 170 ? 17.276 -11.136 -26.104 1.00 75.94 170 ASP A C 1
ATOM 1346 O O . ASP A 1 170 ? 16.739 -11.256 -24.995 1.00 75.94 170 ASP A O 1
ATOM 1350 N N . PRO A 1 171 ? 16.742 -10.351 -27.060 1.00 69.31 171 PRO A N 1
ATOM 1351 C CA . PRO A 1 171 ? 15.521 -9.570 -26.865 1.00 69.31 171 PRO A CA 1
ATOM 1352 C C . PRO A 1 171 ? 14.319 -10.394 -26.384 1.00 69.31 171 PRO A C 1
ATOM 1354 O O . PRO A 1 171 ? 13.466 -9.888 -25.658 1.00 69.31 171 PRO A O 1
ATOM 1357 N N . THR A 1 172 ? 14.227 -11.671 -26.757 1.00 72.94 172 THR A N 1
ATOM 1358 C CA . THR A 1 172 ? 13.145 -12.571 -26.328 1.00 72.94 172 THR A CA 1
ATOM 1359 C C . THR A 1 172 ? 13.233 -12.865 -24.832 1.00 72.94 172 THR A C 1
ATOM 1361 O O . THR A 1 172 ? 12.223 -12.821 -24.129 1.00 72.94 172 THR A O 1
ATOM 1364 N N . ILE A 1 173 ? 14.446 -13.118 -24.336 1.00 76.81 173 ILE A N 1
ATOM 1365 C CA . ILE A 1 173 ? 14.718 -13.403 -22.922 1.00 76.81 173 ILE A CA 1
ATOM 1366 C C . ILE A 1 173 ? 14.584 -12.130 -22.089 1.00 76.81 173 ILE A C 1
ATOM 1368 O O . ILE A 1 173 ? 13.994 -12.170 -21.011 1.00 76.81 173 ILE A O 1
ATOM 1372 N N . GLN A 1 174 ? 15.047 -10.994 -22.611 1.00 75.62 174 GLN A N 1
ATOM 1373 C CA . GLN A 1 174 ? 14.854 -9.686 -21.984 1.00 75.62 174 GLN A CA 1
ATOM 1374 C C . GLN A 1 174 ? 13.369 -9.335 -21.850 1.00 75.62 174 GLN A C 1
ATOM 1376 O O . GLN A 1 174 ? 12.932 -8.913 -20.784 1.00 75.62 174 GLN A O 1
ATOM 1381 N N . ASN A 1 175 ? 12.564 -9.566 -22.891 1.00 68.31 175 ASN A N 1
ATOM 1382 C CA . ASN A 1 175 ? 11.120 -9.333 -22.828 1.00 68.31 175 ASN A CA 1
ATOM 1383 C C . ASN A 1 175 ? 10.435 -10.203 -21.767 1.00 68.31 175 ASN A C 1
ATOM 1385 O O . ASN A 1 175 ? 9.533 -9.733 -21.076 1.00 68.31 175 ASN A O 1
ATOM 1389 N N . GLU A 1 176 ? 10.839 -11.466 -21.627 1.00 76.25 176 GLU A N 1
ATOM 1390 C CA . GLU A 1 176 ? 10.274 -12.350 -20.607 1.00 76.25 176 GLU A CA 1
ATOM 1391 C C . GLU A 1 176 ? 10.706 -11.940 -19.192 1.00 76.25 176 GLU A C 1
ATOM 1393 O O . GLU A 1 176 ? 9.866 -11.857 -18.293 1.00 76.25 176 GLU A O 1
ATOM 1398 N N . LEU A 1 177 ? 11.976 -11.564 -19.014 1.00 79.88 177 LEU A N 1
ATOM 1399 C CA . LEU A 1 177 ? 12.484 -11.000 -17.763 1.00 79.88 177 LEU A CA 1
ATOM 1400 C C . LEU A 1 177 ? 11.723 -9.725 -17.372 1.00 79.88 177 LEU A C 1
ATOM 1402 O O . LEU A 1 177 ? 11.275 -9.599 -16.232 1.00 79.88 177 LEU A O 1
ATOM 1406 N N . GLN A 1 178 ? 11.487 -8.821 -18.326 1.00 72.38 178 GLN A N 1
ATOM 1407 C CA . GLN A 1 178 ? 10.711 -7.602 -18.096 1.00 72.38 178 GLN A CA 1
ATOM 1408 C C . GLN A 1 178 ? 9.278 -7.914 -17.656 1.00 72.38 178 GLN A C 1
ATOM 1410 O O . GLN A 1 178 ? 8.764 -7.282 -16.734 1.00 72.38 178 GLN A O 1
ATOM 1415 N N . LYS A 1 179 ? 8.617 -8.905 -18.269 1.00 71.00 179 LYS A N 1
ATOM 1416 C CA . LYS A 1 179 ? 7.278 -9.330 -17.828 1.00 71.00 179 LYS A CA 1
ATOM 1417 C C . LYS A 1 179 ? 7.303 -9.845 -16.393 1.00 71.00 179 LYS A C 1
ATOM 1419 O O . LYS A 1 179 ? 6.418 -9.484 -15.622 1.00 71.00 179 LYS A O 1
ATOM 1424 N N . MET A 1 180 ? 8.290 -10.662 -16.021 1.00 80.31 180 MET A N 1
ATOM 1425 C CA . MET A 1 180 ? 8.418 -11.181 -14.653 1.00 80.31 180 MET A CA 1
ATOM 1426 C C . MET A 1 180 ? 8.625 -10.059 -13.626 1.00 80.31 180 MET A C 1
ATOM 1428 O O . MET A 1 180 ? 7.988 -10.075 -12.568 1.00 80.31 180 MET A O 1
ATOM 1432 N N . ILE A 1 181 ? 9.447 -9.060 -13.958 1.00 74.69 181 ILE A N 1
ATOM 1433 C CA . ILE A 1 181 ? 9.656 -7.851 -13.148 1.00 74.69 181 ILE A CA 1
ATOM 1434 C C . ILE A 1 181 ? 8.332 -7.093 -12.972 1.00 74.69 181 ILE A C 1
ATOM 1436 O O . ILE A 1 181 ? 7.905 -6.848 -11.843 1.00 74.69 181 ILE A O 1
ATOM 1440 N N . LEU A 1 182 ? 7.633 -6.790 -14.071 1.00 70.50 182 LEU A N 1
ATOM 1441 C CA . LEU A 1 182 ? 6.368 -6.045 -14.040 1.00 70.50 182 LEU A CA 1
ATOM 1442 C C . LEU A 1 182 ? 5.265 -6.790 -13.275 1.00 70.50 182 LEU A C 1
ATOM 1444 O O . LEU A 1 182 ? 4.503 -6.182 -12.521 1.00 70.50 182 LEU A O 1
ATOM 1448 N N . LEU A 1 183 ? 5.172 -8.113 -13.439 1.00 74.50 183 LEU A N 1
ATOM 1449 C CA . LEU A 1 183 ? 4.222 -8.945 -12.698 1.00 74.50 183 LEU A CA 1
ATOM 1450 C C . LEU A 1 183 ? 4.519 -8.931 -11.196 1.00 74.50 183 LEU A C 1
ATOM 1452 O O . LEU A 1 183 ? 3.587 -8.803 -10.400 1.00 74.50 183 LEU A O 1
ATOM 1456 N N . THR A 1 184 ? 5.796 -9.004 -10.816 1.00 77.94 184 THR A N 1
ATOM 1457 C CA . THR A 1 184 ? 6.242 -8.896 -9.420 1.00 77.94 184 THR A CA 1
ATOM 1458 C C . THR A 1 184 ? 5.868 -7.540 -8.826 1.00 77.94 184 THR A C 1
ATOM 1460 O O . THR A 1 184 ? 5.218 -7.484 -7.783 1.00 77.94 184 THR A O 1
ATOM 1463 N N . GLN A 1 185 ? 6.187 -6.441 -9.512 1.00 74.56 185 GLN A N 1
ATOM 1464 C CA . GLN A 1 185 ? 5.837 -5.087 -9.065 1.00 74.56 185 GLN A CA 1
ATOM 1465 C C . GLN A 1 185 ? 4.315 -4.919 -8.909 1.00 74.56 185 GLN A C 1
ATOM 1467 O O . GLN A 1 185 ? 3.838 -4.426 -7.886 1.00 74.56 185 GLN A O 1
ATOM 1472 N N . LYS A 1 186 ? 3.523 -5.406 -9.876 1.00 73.44 186 LYS A N 1
ATOM 1473 C CA . LYS A 1 186 ? 2.052 -5.378 -9.803 1.00 73.44 186 LYS A CA 1
ATOM 1474 C C . LYS A 1 186 ? 1.517 -6.185 -8.619 1.00 73.44 186 LYS A C 1
ATOM 1476 O O . LYS A 1 186 ? 0.588 -5.742 -7.942 1.00 73.44 186 LYS A O 1
ATOM 1481 N N . LYS A 1 187 ? 2.086 -7.366 -8.368 1.00 80.62 187 LYS A N 1
ATOM 1482 C CA . LYS A 1 187 ? 1.727 -8.223 -7.232 1.00 80.62 187 LYS A CA 1
ATOM 1483 C C . LYS A 1 187 ? 2.043 -7.535 -5.901 1.00 80.62 187 LYS A C 1
ATOM 1485 O O . LYS A 1 187 ? 1.185 -7.534 -5.024 1.00 80.62 187 LYS A O 1
ATOM 1490 N N . GLN A 1 188 ? 3.211 -6.906 -5.773 1.00 79.94 188 GLN A N 1
ATOM 1491 C CA . GLN A 1 188 ? 3.605 -6.160 -4.572 1.00 79.94 188 GLN A CA 1
ATOM 1492 C C . GLN A 1 188 ? 2.684 -4.967 -4.297 1.00 79.94 188 GLN A C 1
ATOM 1494 O O . GLN A 1 188 ? 2.239 -4.797 -3.165 1.00 79.94 188 GLN A O 1
ATOM 1499 N N . LEU A 1 189 ? 2.334 -4.188 -5.325 1.00 77.75 189 LEU A N 1
ATOM 1500 C CA . LEU A 1 189 ? 1.389 -3.074 -5.188 1.00 77.75 189 LEU A CA 1
ATOM 1501 C C . LEU A 1 189 ? 0.003 -3.553 -4.747 1.00 77.75 189 LEU A C 1
ATOM 1503 O O . LEU A 1 189 ? -0.613 -2.956 -3.868 1.00 77.75 189 LEU A O 1
ATOM 1507 N N . LYS A 1 190 ? -0.486 -4.654 -5.329 1.00 78.69 190 LYS A N 1
ATOM 1508 C CA . LYS A 1 190 ? -1.763 -5.247 -4.923 1.00 78.69 190 LYS A CA 1
ATOM 1509 C C . LYS A 1 190 ? -1.727 -5.703 -3.461 1.00 78.69 190 LYS A C 1
ATOM 1511 O O . LYS A 1 190 ? -2.647 -5.381 -2.716 1.00 78.69 190 LYS A O 1
ATOM 1516 N N . LEU A 1 191 ? -0.665 -6.403 -3.062 1.00 84.56 191 LEU A N 1
ATOM 1517 C CA . LEU A 1 191 ? -0.475 -6.864 -1.688 1.00 84.56 191 LEU A CA 1
ATOM 1518 C C . LEU A 1 191 ? -0.461 -5.686 -0.705 1.00 84.56 191 LEU A C 1
ATOM 1520 O O . LEU A 1 191 ? -1.142 -5.725 0.312 1.00 84.56 191 LEU A O 1
ATOM 1524 N N . GLN A 1 192 ? 0.256 -4.612 -1.041 1.00 83.62 192 GLN A N 1
ATOM 1525 C CA . GLN A 1 192 ? 0.299 -3.402 -0.224 1.00 83.62 192 GLN A CA 1
ATOM 1526 C C . GLN A 1 192 ? -1.092 -2.783 -0.038 1.00 83.62 192 GLN A C 1
ATOM 1528 O O . GLN A 1 192 ? -1.460 -2.444 1.081 1.00 83.62 192 GLN A O 1
ATOM 1533 N N . ARG A 1 193 ? -1.895 -2.685 -1.104 1.00 79.75 193 ARG A N 1
ATOM 1534 C CA . ARG A 1 193 ? -3.273 -2.174 -1.004 1.00 79.75 193 ARG A CA 1
ATOM 1535 C C . ARG A 1 193 ? -4.142 -3.046 -0.101 1.00 79.75 193 ARG A C 1
ATOM 1537 O O . ARG A 1 193 ? -4.901 -2.531 0.714 1.00 79.75 193 ARG A O 1
ATOM 1544 N N . GLU A 1 194 ? -4.035 -4.365 -0.237 1.00 86.50 194 GLU A N 1
ATOM 1545 C CA . GLU A 1 194 ? -4.754 -5.310 0.623 1.00 86.50 194 GLU A CA 1
ATOM 1546 C C . GLU A 1 194 ? -4.338 -5.144 2.094 1.00 86.50 194 GLU A C 1
ATOM 1548 O O . GLU A 1 194 ? -5.201 -5.123 2.976 1.00 86.50 194 GLU A O 1
ATOM 1553 N N . HIS A 1 195 ? -3.043 -4.936 2.345 1.00 88.94 195 HIS A N 1
ATOM 1554 C CA . HIS A 1 195 ? -2.488 -4.678 3.673 1.00 88.94 195 HIS A CA 1
ATOM 1555 C C . HIS A 1 195 ? -2.986 -3.357 4.271 1.00 88.94 195 HIS A C 1
ATOM 1557 O O . HIS A 1 195 ? -3.454 -3.336 5.412 1.00 88.94 195 HIS A O 1
ATOM 1563 N N . ASP A 1 196 ? -2.965 -2.269 3.505 1.00 86.25 196 ASP A N 1
ATOM 1564 C CA . ASP A 1 196 ? -3.453 -0.966 3.964 1.00 86.25 196 ASP A CA 1
ATOM 1565 C C . ASP A 1 196 ? -4.944 -1.034 4.333 1.00 86.25 196 ASP A C 1
ATOM 1567 O O . ASP A 1 196 ? -5.368 -0.514 5.370 1.00 86.25 196 ASP A O 1
ATOM 1571 N N . LEU A 1 197 ? -5.753 -1.739 3.535 1.00 88.31 197 LEU A N 1
ATOM 1572 C CA . LEU A 1 197 ? -7.172 -1.935 3.834 1.00 88.31 197 LEU A CA 1
ATOM 1573 C C . LEU A 1 197 ? -7.391 -2.789 5.078 1.00 88.31 197 LEU A C 1
ATOM 1575 O O . LEU A 1 197 ? -8.214 -2.434 5.922 1.00 88.31 197 LEU A O 1
ATOM 1579 N N . GLU A 1 198 ? -6.673 -3.900 5.226 1.00 90.38 198 GLU A N 1
ATOM 1580 C CA . GLU A 1 198 ? -6.765 -4.736 6.425 1.00 90.38 198 GLU A CA 1
ATOM 1581 C C . GLU A 1 198 ? -6.374 -3.955 7.687 1.00 90.38 198 GLU A C 1
ATOM 1583 O O . GLU A 1 198 ? -7.091 -4.002 8.690 1.00 90.38 198 GLU A O 1
ATOM 1588 N N . TYR A 1 199 ? -5.294 -3.174 7.617 1.00 90.25 199 TYR A N 1
ATOM 1589 C CA . TYR A 1 199 ? -4.829 -2.328 8.714 1.00 90.25 199 TYR A CA 1
ATOM 1590 C C . TYR A 1 199 ? -5.874 -1.277 9.109 1.00 90.25 199 TYR A C 1
ATOM 1592 O O . TYR A 1 199 ? -6.147 -1.078 10.296 1.00 90.25 199 TYR A O 1
ATOM 1600 N N . ASN A 1 200 ? -6.504 -0.632 8.126 1.00 87.69 200 ASN A N 1
ATOM 1601 C CA . ASN A 1 200 ? -7.519 0.393 8.369 1.00 87.69 200 ASN A CA 1
ATOM 1602 C C . ASN A 1 200 ? -8.846 -0.185 8.887 1.00 87.69 200 ASN A C 1
ATOM 1604 O O . ASN A 1 200 ? -9.557 0.490 9.630 1.00 87.69 200 ASN A O 1
ATOM 1608 N N . ARG A 1 201 ? -9.164 -1.444 8.555 1.00 90.88 201 ARG A N 1
ATOM 1609 C CA . ARG A 1 201 ? -10.318 -2.178 9.107 1.00 90.88 201 ARG A CA 1
ATOM 1610 C C . ARG A 1 201 ? -10.078 -2.686 10.529 1.00 90.88 201 ARG A C 1
ATOM 1612 O O . ARG A 1 201 ? -11.038 -2.993 11.242 1.00 90.88 201 ARG A O 1
ATOM 1619 N N . ALA A 1 202 ? -8.819 -2.835 10.932 1.00 89.31 202 ALA A N 1
ATOM 1620 C CA . ALA A 1 202 ? -8.458 -3.460 12.194 1.00 89.31 202 ALA A CA 1
ATOM 1621 C C . ALA A 1 202 ? -9.027 -2.678 13.388 1.00 89.31 202 ALA A C 1
ATOM 1623 O O . ALA A 1 202 ? -8.733 -1.501 13.589 1.00 89.31 202 ALA A O 1
ATOM 1624 N N . GLY A 1 203 ? -9.839 -3.361 14.198 1.00 83.38 203 GLY A N 1
ATOM 1625 C CA . GLY A 1 203 ? -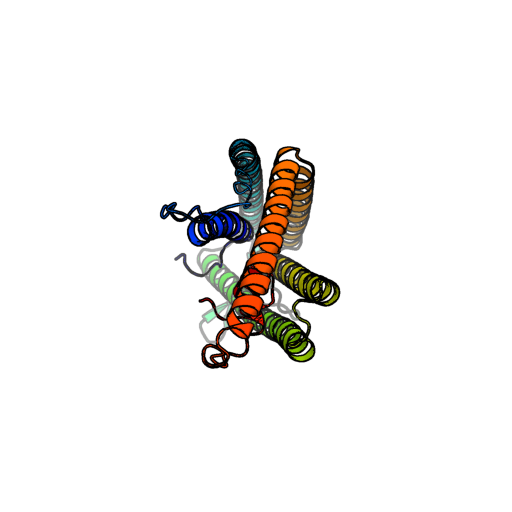10.432 -2.787 15.407 1.00 83.38 203 GLY A CA 1
ATOM 1626 C C . GLY A 1 203 ? -11.702 -1.964 15.179 1.00 83.38 203 GLY A C 1
ATOM 1627 O O . GLY A 1 203 ? -12.227 -1.422 16.147 1.00 83.38 203 GLY A O 1
ATOM 1628 N N . LEU A 1 204 ? -12.237 -1.889 13.953 1.00 89.62 204 LEU A N 1
ATOM 1629 C CA . LEU A 1 204 ? -13.495 -1.179 13.712 1.00 89.62 204 LEU A CA 1
ATOM 1630 C C . LEU A 1 204 ? -14.699 -1.934 14.313 1.00 89.62 204 LEU A C 1
ATOM 1632 O O . LEU A 1 204 ? -14.848 -3.136 14.070 1.00 89.62 204 LEU A O 1
ATOM 1636 N N . PRO A 1 205 ? -15.576 -1.248 15.071 1.00 82.19 205 PRO A N 1
ATOM 1637 C CA . PRO A 1 205 ? -16.655 -1.891 15.820 1.00 82.19 205 PRO A CA 1
ATOM 1638 C C . PRO A 1 205 ? -17.888 -2.247 14.979 1.00 82.19 205 PRO A C 1
ATOM 1640 O O . PRO A 1 205 ? -18.664 -3.110 15.386 1.00 82.19 205 PRO A O 1
ATOM 1643 N N . THR A 1 206 ? -18.101 -1.611 13.819 1.00 86.94 206 THR A N 1
ATOM 1644 C CA . THR A 1 206 ? -19.320 -1.807 13.015 1.00 86.94 206 THR A CA 1
ATOM 1645 C C . THR A 1 206 ? -19.031 -2.179 11.565 1.00 86.94 206 THR A C 1
ATOM 1647 O O . THR A 1 206 ? -18.034 -1.769 10.970 1.00 86.94 206 THR A O 1
ATOM 1650 N N . ALA A 1 207 ? -19.962 -2.925 10.960 1.00 88.44 207 ALA A N 1
ATOM 1651 C CA . ALA A 1 207 ? -19.901 -3.272 9.542 1.00 88.44 207 ALA A CA 1
ATOM 1652 C C . ALA A 1 207 ? -19.975 -2.038 8.625 1.00 88.44 207 ALA A C 1
ATOM 1654 O O . ALA A 1 207 ? -19.395 -2.061 7.548 1.00 88.44 207 ALA A O 1
ATOM 1655 N N . GLN A 1 208 ? -20.641 -0.962 9.058 1.00 90.81 208 GLN A N 1
ATOM 1656 C CA . GLN A 1 208 ? -20.724 0.292 8.301 1.00 90.81 208 GLN A CA 1
ATOM 1657 C C . GLN A 1 208 ? -19.363 0.992 8.217 1.00 90.81 208 GLN A C 1
ATOM 1659 O O . GLN A 1 208 ? -18.965 1.413 7.139 1.00 90.81 208 GLN A O 1
ATOM 1664 N N . MET A 1 209 ? -18.609 1.055 9.321 1.00 93.00 209 MET A N 1
ATOM 1665 C CA . MET A 1 209 ? -17.252 1.618 9.303 1.00 93.00 209 MET A CA 1
ATOM 1666 C C . MET A 1 209 ? -16.308 0.774 8.439 1.00 93.00 209 MET A C 1
ATOM 1668 O O . MET A 1 209 ? -15.482 1.311 7.708 1.00 93.00 209 MET A O 1
ATOM 1672 N N . VAL A 1 210 ? -16.448 -0.556 8.489 1.00 91.56 210 VAL A N 1
ATOM 1673 C CA . VAL A 1 210 ? -15.699 -1.464 7.607 1.00 91.56 210 VAL A CA 1
ATOM 1674 C C . VAL A 1 210 ? -16.071 -1.237 6.139 1.00 91.56 210 VAL A C 1
ATOM 1676 O O . VAL A 1 210 ? -15.179 -1.208 5.295 1.00 91.56 210 VAL A O 1
ATOM 1679 N N . ALA A 1 211 ? -17.357 -1.056 5.829 1.00 93.00 211 ALA A N 1
ATOM 1680 C CA . ALA A 1 211 ? -17.823 -0.760 4.477 1.00 93.00 211 ALA A CA 1
ATOM 1681 C C . ALA A 1 211 ? -17.241 0.561 3.957 1.00 93.00 211 ALA A C 1
ATOM 1683 O O . ALA A 1 211 ? -16.692 0.561 2.861 1.00 93.00 211 ALA A O 1
ATOM 1684 N N . LEU A 1 212 ? -17.231 1.627 4.767 1.00 93.25 212 LEU A N 1
ATOM 1685 C CA . LEU A 1 212 ? -16.612 2.904 4.395 1.00 93.25 212 LEU A CA 1
ATOM 1686 C C . LEU A 1 212 ? -15.128 2.739 4.032 1.00 93.25 212 LEU A C 1
ATOM 1688 O O . LEU A 1 212 ? -14.676 3.268 3.018 1.00 93.25 212 LEU A O 1
ATOM 1692 N N . VAL A 1 213 ? -14.362 1.972 4.818 1.00 92.81 213 VAL A N 1
ATOM 1693 C CA . VAL A 1 213 ? -12.950 1.694 4.495 1.00 92.81 213 VAL A CA 1
ATOM 1694 C C . VAL A 1 213 ? -12.815 0.924 3.176 1.00 92.81 213 VAL A C 1
ATOM 1696 O O . VAL A 1 213 ? -11.902 1.206 2.402 1.00 92.81 213 VAL A O 1
ATOM 1699 N N . ASN A 1 214 ? -13.719 -0.017 2.888 1.00 92.25 214 ASN A N 1
ATOM 1700 C CA . ASN A 1 214 ? -13.723 -0.753 1.617 1.00 92.25 214 ASN A CA 1
ATOM 1701 C C . ASN A 1 214 ? -14.005 0.172 0.440 1.00 92.25 214 ASN A C 1
ATOM 1703 O O . ASN A 1 214 ? -13.239 0.192 -0.515 1.00 92.25 214 ASN A O 1
ATOM 1707 N N . GLU A 1 215 ? -15.072 0.959 0.545 1.00 93.44 215 GLU A N 1
ATOM 1708 C CA . GLU A 1 215 ? -15.503 1.896 -0.488 1.00 93.44 215 GLU A CA 1
ATOM 1709 C C . GLU A 1 215 ? -14.426 2.949 -0.757 1.00 93.44 215 GLU A C 1
ATOM 1711 O O . GLU A 1 215 ? -14.124 3.243 -1.911 1.00 93.44 215 GLU A O 1
ATOM 1716 N N . THR A 1 216 ? -13.771 3.444 0.297 1.00 90.88 216 THR A N 1
ATOM 1717 C CA . THR A 1 216 ? -12.620 4.350 0.187 1.00 90.88 216 THR A CA 1
ATOM 1718 C C . THR A 1 216 ? -11.460 3.679 -0.549 1.00 90.88 216 THR A C 1
ATOM 1720 O O . THR A 1 216 ? -10.859 4.284 -1.435 1.00 90.88 216 THR A O 1
ATOM 1723 N N . GLY A 1 217 ? -11.152 2.422 -0.219 1.00 88.50 217 GLY A N 1
ATOM 1724 C CA . GLY A 1 217 ? -10.119 1.635 -0.894 1.00 88.50 217 GLY A CA 1
ATOM 1725 C C . GLY A 1 217 ? -10.379 1.418 -2.380 1.00 88.50 217 GLY A C 1
ATOM 1726 O O . GLY A 1 217 ? -9.485 1.606 -3.212 1.00 88.50 217 GLY A O 1
ATOM 1727 N N . ASP A 1 218 ? -11.611 1.050 -2.715 1.00 90.06 218 ASP A N 1
ATOM 1728 C CA . ASP A 1 218 ? -12.048 0.807 -4.088 1.00 90.06 218 ASP A CA 1
ATOM 1729 C C . ASP A 1 218 ? -12.052 2.112 -4.896 1.00 90.06 218 ASP A C 1
ATOM 1731 O O . ASP A 1 218 ? -11.559 2.155 -6.028 1.00 90.06 218 ASP A O 1
ATOM 1735 N N . ALA A 1 219 ? -12.537 3.205 -4.302 1.00 91.62 219 ALA A N 1
ATOM 1736 C CA . ALA A 1 219 ? -12.526 4.530 -4.913 1.00 91.62 219 ALA A CA 1
ATOM 1737 C C . ALA A 1 219 ? -11.099 5.050 -5.138 1.00 91.62 219 ALA A C 1
ATOM 1739 O O . ALA A 1 219 ? -10.808 5.569 -6.217 1.00 91.62 219 ALA A O 1
ATOM 1740 N N . LEU A 1 220 ? -10.195 4.864 -4.169 1.00 88.44 220 LEU A N 1
ATOM 1741 C CA . LEU A 1 220 ? -8.782 5.220 -4.309 1.00 88.44 220 LEU A CA 1
ATOM 1742 C C . LEU A 1 220 ? -8.125 4.420 -5.438 1.00 88.44 220 LEU A C 1
ATOM 1744 O O . LEU A 1 220 ? -7.455 5.003 -6.288 1.00 88.44 220 LEU A O 1
ATOM 1748 N N . SER A 1 221 ? -8.377 3.110 -5.498 1.00 84.19 221 SER A N 1
ATOM 1749 C CA . SER A 1 221 ? -7.853 2.243 -6.561 1.00 84.19 221 SER A CA 1
ATOM 1750 C C . SER A 1 221 ? -8.330 2.694 -7.941 1.00 84.19 221 SER A C 1
ATOM 1752 O O . SER A 1 221 ? -7.529 2.820 -8.866 1.00 84.19 221 SER A O 1
ATOM 1754 N N . LYS A 1 222 ? -9.622 3.009 -8.073 1.00 88.44 222 LYS A N 1
ATOM 1755 C CA . LYS A 1 222 ? -10.195 3.518 -9.321 1.00 88.44 222 LYS A CA 1
ATOM 1756 C C . LYS A 1 222 ? -9.612 4.877 -9.710 1.00 88.44 222 LYS A C 1
ATOM 1758 O O . LYS A 1 222 ? -9.263 5.081 -10.868 1.00 88.44 222 LYS A O 1
ATOM 1763 N N . MET A 1 223 ? -9.472 5.790 -8.749 1.00 87.56 223 MET A N 1
ATOM 1764 C CA . MET A 1 223 ? -8.871 7.104 -8.978 1.00 87.56 223 MET A CA 1
ATOM 1765 C C . MET A 1 223 ? -7.421 6.974 -9.463 1.00 87.56 223 MET A C 1
ATOM 1767 O O . MET A 1 223 ? -7.006 7.691 -10.366 1.00 87.56 223 MET A O 1
ATOM 1771 N N . GLU A 1 224 ? -6.649 6.038 -8.915 1.00 81.19 224 GLU A N 1
ATOM 1772 C CA . GLU A 1 224 ? -5.290 5.765 -9.385 1.00 81.19 224 GLU A CA 1
ATOM 1773 C C . GLU A 1 224 ? -5.244 5.196 -10.802 1.00 81.19 224 GLU A C 1
ATOM 1775 O O . GLU A 1 224 ? -4.404 5.624 -11.593 1.00 81.19 224 GLU A O 1
ATOM 1780 N N . GLU A 1 225 ? -6.134 4.261 -11.136 1.00 81.56 225 GLU A N 1
ATOM 1781 C CA . GLU A 1 225 ? -6.250 3.721 -12.495 1.00 81.56 225 GLU A CA 1
ATOM 1782 C C . GLU A 1 225 ? -6.629 4.812 -13.502 1.00 81.56 225 GLU A C 1
ATOM 1784 O O . GLU A 1 225 ? -6.035 4.901 -14.580 1.00 81.56 225 GLU A O 1
ATOM 1789 N N . ASP A 1 226 ? -7.563 5.689 -13.134 1.00 85.50 226 ASP A N 1
ATOM 1790 C CA . ASP A 1 226 ? -7.955 6.831 -13.953 1.00 85.50 226 ASP A CA 1
ATOM 1791 C C . ASP A 1 226 ? -6.801 7.829 -14.125 1.00 85.50 226 ASP A C 1
ATOM 1793 O O . ASP A 1 226 ? -6.521 8.239 -15.253 1.00 85.50 226 ASP A O 1
ATOM 1797 N N . HIS A 1 227 ? -6.081 8.165 -13.050 1.00 84.69 227 HIS A N 1
ATOM 1798 C CA . HIS A 1 227 ? -4.899 9.029 -13.108 1.00 84.69 227 HIS A CA 1
ATOM 1799 C C . HIS A 1 227 ? -3.810 8.450 -14.014 1.00 84.69 227 HIS A C 1
ATOM 1801 O O . HIS A 1 227 ? -3.288 9.168 -14.864 1.00 84.69 227 HIS A O 1
ATOM 1807 N N . LEU A 1 228 ? -3.493 7.159 -13.882 1.00 74.62 228 LEU A N 1
ATOM 1808 C CA . LEU A 1 228 ? -2.509 6.491 -14.738 1.00 74.62 228 LEU A CA 1
ATOM 1809 C C . LEU A 1 228 ? -2.928 6.537 -16.206 1.00 74.62 228 LEU A C 1
ATOM 1811 O O . LEU A 1 228 ? -2.136 6.936 -17.057 1.00 74.62 228 LEU A O 1
ATOM 1815 N N . ARG A 1 229 ? -4.189 6.212 -16.500 1.00 78.94 229 ARG A N 1
ATOM 1816 C CA . ARG A 1 229 ? -4.726 6.260 -17.864 1.00 78.94 229 ARG A CA 1
ATOM 1817 C C . ARG A 1 229 ? -4.645 7.665 -18.465 1.00 78.94 229 ARG A C 1
ATOM 1819 O O . ARG A 1 229 ? -4.305 7.805 -19.639 1.00 78.94 229 ARG A O 1
ATOM 1826 N N . ILE A 1 230 ? -4.962 8.698 -17.682 1.00 85.69 230 ILE A N 1
ATOM 1827 C CA . ILE A 1 230 ? -4.857 10.098 -18.111 1.00 85.69 230 ILE A CA 1
ATOM 1828 C C . ILE A 1 230 ? -3.397 10.443 -18.403 1.00 85.69 230 ILE A C 1
ATOM 1830 O O . ILE A 1 230 ? -3.103 10.947 -19.485 1.00 85.69 230 ILE A O 1
ATOM 1834 N N . GLU A 1 231 ? -2.489 10.131 -17.476 1.00 75.69 231 GLU A N 1
ATOM 1835 C CA . GLU A 1 231 ? -1.057 10.389 -17.627 1.00 75.69 231 GLU A CA 1
ATOM 1836 C C . GLU A 1 231 ? -0.493 9.711 -18.885 1.00 75.69 231 GLU A C 1
ATOM 1838 O O . GLU A 1 231 ? 0.168 10.370 -19.689 1.00 75.69 231 GLU A O 1
ATOM 1843 N N . GLU A 1 232 ? -0.802 8.432 -19.112 1.00 71.75 232 GLU A N 1
ATOM 1844 C CA . GLU A 1 232 ? -0.322 7.653 -20.261 1.00 71.75 232 GLU A CA 1
ATOM 1845 C C . GLU A 1 232 ? -0.803 8.193 -21.613 1.00 71.75 232 GLU A C 1
ATOM 1847 O O . GLU A 1 232 ? -0.048 8.144 -22.598 1.00 71.75 232 GLU A O 1
ATOM 1852 N N . ALA A 1 233 ? -2.031 8.717 -21.652 1.00 82.12 233 ALA A N 1
ATOM 1853 C CA . ALA A 1 233 ? -2.665 9.268 -22.844 1.00 82.12 233 ALA A CA 1
ATOM 1854 C C . ALA A 1 233 ? -2.172 10.682 -23.206 1.00 82.12 233 ALA A C 1
ATOM 1856 O O . ALA A 1 233 ? -2.511 11.186 -24.280 1.00 82.12 233 ALA A O 1
ATOM 1857 N N . THR A 1 234 ? -1.378 11.334 -22.349 1.00 85.25 234 THR A N 1
ATOM 1858 C CA . THR A 1 234 ? -0.921 12.704 -22.614 1.00 85.25 234 THR A CA 1
ATOM 1859 C C . THR A 1 234 ? 0.143 12.793 -23.717 1.00 85.25 234 THR A C 1
ATOM 1861 O O . THR A 1 234 ? 1.008 11.913 -23.838 1.00 85.25 234 THR A O 1
ATOM 1864 N N . PRO A 1 235 ? 0.148 13.888 -24.506 1.00 88.00 235 PRO A N 1
ATOM 1865 C CA . PRO A 1 235 ? 1.234 14.188 -25.439 1.00 88.00 235 PRO A CA 1
ATOM 1866 C C . PRO A 1 235 ? 2.600 14.270 -24.747 1.00 88.00 235 PRO A C 1
ATOM 1868 O O . PRO A 1 235 ? 3.609 13.857 -25.316 1.00 88.00 235 PRO A O 1
ATOM 1871 N N . GLU A 1 236 ? 2.635 14.777 -23.516 1.00 80.94 236 GLU A N 1
ATOM 1872 C CA . GLU A 1 236 ? 3.832 14.858 -22.686 1.00 80.94 236 GLU A CA 1
ATOM 1873 C C . GLU A 1 236 ? 4.424 13.472 -22.401 1.00 80.94 236 GLU A C 1
ATOM 1875 O O . GLU A 1 236 ? 5.616 13.254 -22.631 1.00 80.94 236 GLU A O 1
ATOM 1880 N N . ALA A 1 237 ? 3.599 12.510 -21.977 1.00 67.31 237 ALA A N 1
ATOM 1881 C CA . ALA A 1 237 ? 4.046 11.136 -21.768 1.00 67.31 237 ALA A CA 1
ATOM 1882 C C . ALA A 1 237 ? 4.532 10.484 -23.070 1.00 67.31 237 ALA A C 1
ATOM 1884 O O . ALA A 1 237 ? 5.529 9.763 -23.059 1.00 67.31 237 ALA A O 1
ATOM 1885 N N . ALA A 1 238 ? 3.894 10.772 -24.209 1.00 74.50 238 ALA A N 1
ATOM 1886 C CA . ALA A 1 238 ? 4.355 10.290 -25.510 1.00 74.50 238 ALA A CA 1
ATOM 1887 C C . ALA A 1 238 ? 5.738 10.850 -25.895 1.00 74.50 238 ALA A C 1
ATOM 1889 O O . ALA A 1 238 ? 6.581 10.100 -26.384 1.00 74.50 238 ALA A O 1
ATOM 1890 N N . GLN A 1 239 ? 6.002 12.136 -25.638 1.00 72.38 239 GLN A N 1
ATOM 1891 C CA . GLN A 1 239 ? 7.318 12.746 -25.880 1.00 72.38 239 GLN A CA 1
ATOM 1892 C C . GLN A 1 239 ? 8.405 12.130 -24.997 1.00 72.38 239 GLN A C 1
ATOM 1894 O O . GLN A 1 239 ? 9.512 11.876 -25.468 1.00 72.38 239 GLN A O 1
ATOM 1899 N N . ILE A 1 240 ? 8.081 11.855 -23.734 1.00 65.31 240 ILE A N 1
ATOM 1900 C CA . ILE A 1 240 ? 9.006 11.198 -22.810 1.00 65.31 240 ILE A CA 1
ATOM 1901 C C . ILE A 1 240 ? 9.274 9.758 -23.252 1.00 65.31 240 ILE A C 1
ATOM 1903 O O . ILE A 1 240 ? 10.433 9.357 -23.275 1.00 65.31 240 ILE A O 1
ATOM 1907 N N . ARG A 1 241 ? 8.252 8.987 -23.650 1.00 63.97 241 ARG A N 1
ATOM 1908 C CA . ARG A 1 241 ? 8.440 7.626 -24.188 1.00 63.97 241 ARG A CA 1
ATOM 1909 C C . ARG A 1 241 ? 9.342 7.627 -25.417 1.00 63.97 241 ARG A C 1
ATOM 1911 O O . ARG A 1 241 ? 10.320 6.890 -25.441 1.00 63.97 241 ARG A O 1
ATOM 1918 N N . LYS A 1 242 ? 9.077 8.523 -26.369 1.00 71.56 242 LYS A N 1
ATOM 1919 C CA . LYS A 1 242 ? 9.903 8.675 -27.569 1.00 71.56 242 LYS A CA 1
ATOM 1920 C C . LYS A 1 242 ? 11.364 8.986 -27.227 1.00 71.56 242 LYS A C 1
ATOM 1922 O O . LYS A 1 242 ? 12.264 8.369 -27.773 1.00 71.56 242 LYS A O 1
ATOM 1927 N N . TYR A 1 243 ? 11.608 9.888 -26.278 1.00 68.06 243 TYR A N 1
ATOM 1928 C CA . TYR A 1 243 ? 12.967 10.172 -25.814 1.00 68.06 243 TYR A CA 1
ATOM 1929 C C . TYR A 1 243 ? 13.667 8.933 -25.225 1.00 68.06 243 TYR A C 1
ATOM 1931 O O . TYR A 1 243 ? 14.854 8.729 -25.473 1.00 68.06 243 TYR A O 1
ATOM 1939 N N . HIS A 1 244 ? 12.949 8.087 -24.475 1.00 54.78 244 HIS A N 1
ATOM 1940 C CA . HIS A 1 244 ? 13.514 6.836 -23.956 1.00 54.78 244 HIS A CA 1
ATOM 1941 C C . HIS A 1 244 ? 13.833 5.840 -25.079 1.00 54.78 244 HIS A C 1
ATOM 1943 O O . HIS A 1 244 ? 14.871 5.182 -25.018 1.00 54.78 244 HIS A O 1
ATOM 1949 N N . GLU A 1 245 ? 12.980 5.740 -26.100 1.00 61.34 245 GLU A N 1
ATOM 1950 C CA . GLU A 1 245 ? 13.239 4.928 -27.297 1.00 61.34 245 GLU A CA 1
ATOM 1951 C C . GLU A 1 245 ? 14.495 5.424 -28.027 1.00 61.34 245 GLU A C 1
ATOM 1953 O O . GLU A 1 245 ? 15.419 4.641 -28.254 1.00 61.34 245 GLU A O 1
ATOM 1958 N N . ASP A 1 246 ? 14.573 6.733 -28.287 1.00 65.12 246 ASP A N 1
ATOM 1959 C CA . ASP A 1 246 ? 15.695 7.380 -28.972 1.00 65.12 246 ASP A CA 1
ATOM 1960 C C . ASP A 1 246 ? 17.018 7.176 -28.201 1.00 65.12 246 ASP A C 1
ATOM 1962 O O . ASP A 1 246 ? 18.049 6.854 -28.794 1.00 65.12 246 ASP A O 1
ATOM 1966 N N . ILE A 1 247 ? 17.009 7.307 -26.866 1.00 60.03 247 ILE A N 1
ATOM 1967 C CA . ILE A 1 247 ? 18.190 7.039 -26.028 1.00 60.03 247 ILE A CA 1
ATOM 1968 C C . ILE A 1 247 ? 18.564 5.564 -26.014 1.00 60.03 247 ILE A C 1
ATOM 1970 O O . ILE A 1 247 ? 19.746 5.233 -26.088 1.00 60.03 247 ILE A O 1
ATOM 1974 N N . THR A 1 248 ? 17.587 4.668 -25.900 1.00 53.53 248 THR A N 1
ATOM 1975 C CA . THR A 1 248 ? 17.860 3.227 -25.872 1.00 53.53 248 THR A CA 1
ATOM 1976 C C . THR A 1 248 ? 18.505 2.789 -27.180 1.00 53.53 248 THR A C 1
ATOM 1978 O O . THR A 1 248 ? 19.498 2.059 -27.164 1.00 53.53 248 THR A O 1
ATOM 1981 N N . GLN A 1 249 ? 17.993 3.290 -28.306 1.00 60.19 249 GLN A N 1
ATOM 1982 C CA . GLN A 1 249 ? 18.584 3.059 -29.615 1.00 60.19 249 GLN A CA 1
ATOM 1983 C C . GLN A 1 249 ? 20.006 3.630 -29.694 1.00 60.19 249 GLN A C 1
ATOM 1985 O O . GLN A 1 249 ? 20.929 2.908 -30.068 1.00 60.19 249 GLN A O 1
ATOM 1990 N N . PHE A 1 250 ? 20.210 4.879 -29.266 1.00 60.69 250 PHE A N 1
ATOM 1991 C CA . PHE A 1 250 ? 21.533 5.508 -29.238 1.00 60.69 250 PHE A CA 1
ATOM 1992 C C . PHE A 1 250 ? 22.552 4.705 -28.412 1.00 60.69 250 PHE A C 1
ATOM 1994 O O . PHE A 1 250 ? 23.674 4.468 -28.859 1.00 60.69 250 PHE A O 1
ATOM 2001 N N . LEU A 1 251 ? 22.166 4.232 -27.224 1.00 54.44 251 LEU A N 1
ATOM 2002 C CA . LEU A 1 251 ? 23.027 3.418 -26.362 1.00 54.44 251 LEU A CA 1
ATOM 2003 C C . LEU A 1 251 ? 23.328 2.045 -26.974 1.00 54.44 251 LEU A C 1
ATOM 2005 O O . LEU A 1 251 ? 24.448 1.549 -26.849 1.00 54.44 251 LEU A O 1
ATOM 2009 N N . HIS A 1 252 ? 22.355 1.431 -27.647 1.00 54.84 252 HIS A N 1
ATOM 2010 C CA . HIS A 1 252 ? 22.559 0.175 -28.362 1.00 54.84 252 HIS A CA 1
ATOM 2011 C C . HIS A 1 252 ? 23.557 0.340 -29.518 1.00 54.84 252 HIS A C 1
ATOM 2013 O O . HIS A 1 252 ? 24.460 -0.486 -29.690 1.00 54.84 252 HIS A O 1
ATOM 2019 N N . GLU A 1 253 ? 23.430 1.421 -30.289 1.00 61.31 253 GLU A N 1
ATOM 2020 C CA . GLU A 1 253 ? 24.355 1.773 -31.369 1.00 61.31 253 GLU A CA 1
ATOM 2021 C C . GLU A 1 253 ? 25.769 2.040 -30.826 1.00 61.31 253 GLU A C 1
ATOM 2023 O O . GLU A 1 253 ? 26.732 1.470 -31.342 1.00 61.31 253 GLU A O 1
ATOM 2028 N N . GLN A 1 254 ? 25.903 2.788 -29.722 1.00 60.88 254 GLN A N 1
ATOM 2029 C CA . GLN A 1 254 ? 27.193 2.991 -29.048 1.00 60.88 254 GLN A CA 1
ATOM 2030 C C . GLN A 1 254 ? 27.821 1.686 -28.558 1.00 60.88 254 GLN A C 1
ATOM 2032 O O . GLN A 1 254 ? 29.004 1.443 -28.793 1.00 60.88 254 GLN A O 1
ATOM 2037 N N . ARG A 1 255 ? 27.049 0.825 -27.885 1.00 55.72 255 ARG A N 1
ATOM 2038 C CA . ARG A 1 255 ? 27.547 -0.464 -27.381 1.00 55.72 255 ARG A CA 1
ATOM 2039 C C . ARG A 1 255 ? 27.994 -1.368 -28.529 1.00 55.72 255 ARG A C 1
ATOM 2041 O O . ARG A 1 255 ? 29.021 -2.031 -28.413 1.00 55.72 255 ARG A O 1
ATOM 2048 N N . SER A 1 256 ? 27.257 -1.368 -29.638 1.00 57.97 256 SER A N 1
ATOM 2049 C CA . SER A 1 256 ? 27.620 -2.117 -30.846 1.00 57.97 256 SER A CA 1
ATOM 2050 C C . SER A 1 256 ? 28.921 -1.596 -31.459 1.00 57.97 256 SER A C 1
ATOM 2052 O O . SER A 1 256 ? 29.793 -2.391 -31.803 1.00 57.97 256 SER A O 1
ATOM 2054 N N . PHE A 1 257 ? 29.087 -0.273 -31.529 1.00 58.34 257 PHE A N 1
ATOM 2055 C CA . PHE A 1 257 ? 30.310 0.368 -32.013 1.00 58.34 257 PHE A CA 1
ATOM 2056 C C . PHE A 1 257 ? 31.523 0.064 -31.119 1.00 58.34 257 PHE A C 1
ATOM 2058 O O . PHE A 1 257 ? 32.557 -0.381 -31.613 1.00 58.34 257 PHE A O 1
ATOM 2065 N N . LEU A 1 258 ? 31.388 0.222 -29.799 1.00 54.78 258 LEU A N 1
ATOM 2066 C CA . LEU A 1 258 ? 32.445 -0.097 -28.832 1.00 54.78 258 LEU A CA 1
ATOM 2067 C C . LEU A 1 258 ? 32.794 -1.591 -28.833 1.00 54.78 258 LEU A C 1
ATOM 2069 O O . LEU A 1 258 ? 33.962 -1.951 -28.719 1.00 54.78 258 LEU A O 1
ATOM 2073 N N . GLY A 1 259 ? 31.802 -2.469 -28.997 1.00 54.31 259 GLY A N 1
ATOM 2074 C CA . GLY A 1 259 ? 32.018 -3.909 -29.137 1.00 54.31 259 GLY A CA 1
ATOM 2075 C C . GLY A 1 259 ? 32.798 -4.271 -30.403 1.00 54.31 259 GLY A C 1
ATOM 2076 O O . GLY A 1 259 ? 33.677 -5.129 -30.348 1.00 54.31 259 GLY A O 1
ATOM 2077 N N . GLN A 1 260 ? 32.527 -3.595 -31.523 1.00 58.44 260 GLN A N 1
ATOM 2078 C CA . GLN A 1 260 ? 33.290 -3.756 -32.765 1.00 58.44 260 GLN A CA 1
ATOM 2079 C C . GLN A 1 260 ? 34.722 -3.228 -32.619 1.00 58.44 260 GLN A C 1
ATOM 2081 O O . GLN A 1 260 ? 35.655 -3.949 -32.961 1.00 58.44 260 GLN A O 1
ATOM 2086 N N . GLN A 1 261 ? 34.919 -2.049 -32.016 1.00 57.00 261 GLN A N 1
ATOM 2087 C CA . GLN A 1 261 ? 36.260 -1.532 -31.713 1.00 57.00 261 GLN A CA 1
ATOM 2088 C C . GLN A 1 261 ? 37.049 -2.461 -30.785 1.00 57.00 261 GLN A C 1
ATOM 2090 O O . GLN A 1 261 ? 38.217 -2.730 -31.039 1.00 57.00 261 GLN A O 1
ATOM 2095 N N . ALA A 1 262 ? 36.422 -2.999 -29.737 1.00 55.19 262 ALA A N 1
ATOM 2096 C CA . ALA A 1 262 ? 37.076 -3.937 -28.830 1.00 55.19 262 ALA A CA 1
ATOM 2097 C C . ALA A 1 262 ? 37.452 -5.255 -29.529 1.00 55.19 262 ALA A C 1
ATOM 2099 O O . ALA A 1 262 ? 38.492 -5.834 -29.220 1.00 55.19 262 ALA A O 1
ATOM 2100 N N . GLN A 1 263 ? 36.644 -5.728 -30.486 1.00 54.25 263 GLN A N 1
ATOM 2101 C CA . GLN A 1 263 ? 36.999 -6.874 -31.330 1.00 54.25 263 GLN A CA 1
ATOM 2102 C C . GLN A 1 263 ? 38.155 -6.543 -32.283 1.00 54.25 263 GLN A C 1
ATOM 2104 O O . GLN A 1 263 ? 39.072 -7.352 -32.413 1.00 54.25 263 GLN A O 1
ATOM 2109 N N . GLU A 1 264 ? 38.159 -5.361 -32.900 1.00 53.25 264 GLU A N 1
ATOM 2110 C CA . GLU A 1 264 ? 39.252 -4.885 -33.756 1.00 53.25 264 GLU A CA 1
ATOM 2111 C C . GLU A 1 264 ? 40.566 -4.704 -32.974 1.00 53.25 264 GLU A C 1
ATOM 2113 O O . GLU A 1 264 ? 41.621 -5.130 -33.441 1.00 53.25 264 GLU A O 1
ATOM 2118 N N . GLU A 1 265 ? 40.521 -4.174 -31.750 1.00 51.84 265 GLU A N 1
ATOM 2119 C CA . GLU A 1 265 ? 41.686 -4.068 -30.863 1.00 51.84 265 GLU A CA 1
ATOM 2120 C C . GLU A 1 265 ? 42.153 -5.430 -30.324 1.00 51.84 265 GLU A C 1
ATOM 2122 O O . GLU A 1 265 ? 43.358 -5.665 -30.198 1.00 51.84 265 GLU A O 1
ATOM 2127 N N . ALA A 1 266 ? 41.233 -6.360 -30.043 1.00 50.81 266 ALA A N 1
ATOM 2128 C CA . ALA A 1 266 ? 41.567 -7.719 -29.605 1.00 50.81 266 ALA A CA 1
ATOM 2129 C C . ALA A 1 266 ? 42.241 -8.554 -30.708 1.00 50.81 266 ALA A C 1
ATOM 2131 O O . ALA A 1 266 ? 43.031 -9.450 -30.401 1.00 50.81 266 ALA A O 1
ATOM 2132 N N . ILE A 1 267 ? 41.977 -8.247 -31.984 1.00 54.31 267 ILE A N 1
ATOM 2133 C CA . ILE A 1 267 ? 42.713 -8.809 -33.130 1.00 54.31 267 ILE A CA 1
ATOM 2134 C C . ILE A 1 267 ? 44.171 -8.303 -33.149 1.00 54.31 267 ILE A C 1
ATOM 2136 O O . ILE A 1 267 ? 45.054 -9.007 -33.642 1.00 54.31 267 ILE A O 1
ATOM 2140 N N . ILE A 1 268 ? 44.443 -7.119 -32.584 1.00 53.62 268 ILE A N 1
ATOM 2141 C CA . ILE A 1 268 ? 45.761 -6.461 -32.593 1.00 53.62 268 ILE A CA 1
ATOM 2142 C C . ILE A 1 268 ? 46.622 -6.851 -31.373 1.00 53.62 268 ILE A C 1
ATOM 2144 O O . ILE A 1 268 ? 47.837 -6.988 -31.525 1.00 53.62 268 ILE A O 1
ATOM 2148 N N . ASP A 1 269 ? 46.040 -7.087 -30.188 1.00 44.72 269 ASP A N 1
ATOM 2149 C CA . ASP A 1 269 ? 46.779 -7.586 -29.010 1.00 44.72 269 ASP A CA 1
ATOM 2150 C C . ASP A 1 269 ? 45.959 -8.570 -28.136 1.00 44.72 269 ASP A C 1
ATOM 2152 O O . ASP A 1 269 ? 45.167 -8.154 -27.280 1.00 44.72 269 ASP A O 1
ATOM 2156 N N . PRO A 1 270 ? 46.182 -9.893 -28.265 1.00 49.75 270 PRO A N 1
ATOM 2157 C CA . PRO A 1 270 ? 45.406 -10.916 -27.561 1.00 49.75 270 PRO A CA 1
ATOM 2158 C C . PRO A 1 270 ? 45.681 -11.000 -26.046 1.00 49.75 270 PRO A C 1
ATOM 2160 O O . PRO A 1 270 ? 45.007 -11.759 -25.348 1.00 49.75 270 PRO A O 1
ATOM 2163 N N . ARG A 1 271 ? 46.652 -10.249 -25.497 1.00 49.34 271 ARG A N 1
ATOM 2164 C CA . ARG A 1 271 ? 46.978 -10.261 -24.052 1.00 49.34 271 ARG A CA 1
ATOM 2165 C C . ARG A 1 271 ? 46.126 -9.311 -23.207 1.00 49.34 271 ARG A C 1
ATOM 2167 O O . ARG A 1 271 ? 46.182 -9.397 -21.983 1.00 49.34 271 ARG A O 1
ATOM 2174 N N . LYS A 1 272 ? 45.321 -8.439 -23.825 1.00 46.38 272 LYS A N 1
ATOM 2175 C CA . LYS A 1 272 ? 44.387 -7.541 -23.118 1.00 46.38 272 LYS A CA 1
ATOM 2176 C C . LYS A 1 272 ? 43.058 -8.198 -22.728 1.00 46.38 272 LYS A C 1
ATOM 2178 O O . LYS A 1 272 ? 42.243 -7.567 -22.057 1.00 46.38 272 LYS A O 1
ATOM 2183 N N . ILE A 1 273 ? 42.850 -9.467 -23.089 1.00 45.09 273 ILE A N 1
ATOM 2184 C CA . ILE A 1 273 ? 41.683 -10.258 -22.681 1.00 45.09 273 ILE A CA 1
ATOM 2185 C C . ILE A 1 273 ? 41.853 -10.651 -21.207 1.00 45.09 273 ILE A C 1
ATOM 2187 O O . ILE A 1 273 ? 42.226 -11.770 -20.857 1.00 45.09 273 ILE A O 1
ATOM 2191 N N . SER A 1 274 ? 41.608 -9.690 -20.320 1.00 40.66 274 SER A N 1
ATOM 2192 C CA . SER A 1 274 ? 41.386 -9.968 -18.906 1.00 40.66 274 SER A CA 1
ATOM 2193 C C . SER A 1 274 ? 40.060 -10.714 -18.813 1.00 40.66 274 SER A C 1
ATOM 2195 O O . SER A 1 274 ? 39.014 -10.164 -19.150 1.00 40.66 274 SER A O 1
ATOM 2197 N N . PHE A 1 275 ? 40.107 -11.975 -18.390 1.00 39.53 275 PHE A N 1
ATOM 2198 C CA . PHE A 1 275 ? 38.944 -12.804 -18.078 1.00 39.53 275 PHE A CA 1
ATOM 2199 C C . PHE A 1 275 ? 38.181 -12.219 -16.874 1.00 39.53 275 PHE A C 1
ATOM 2201 O O . PHE A 1 275 ? 38.255 -12.732 -15.763 1.00 39.53 275 PHE A O 1
ATOM 2208 N N . ASN A 1 276 ? 37.424 -11.150 -17.095 1.00 40.97 276 ASN A N 1
ATOM 2209 C CA . ASN A 1 276 ? 36.201 -10.913 -16.346 1.00 40.97 276 ASN A CA 1
ATOM 2210 C C . ASN A 1 276 ? 35.081 -11.426 -17.240 1.00 40.97 276 ASN A C 1
ATOM 2212 O O . ASN A 1 276 ? 34.725 -10.792 -18.230 1.00 40.97 276 ASN A O 1
ATOM 2216 N N . LEU A 1 277 ? 34.570 -12.620 -16.927 1.00 43.69 277 LEU A N 1
ATOM 2217 C CA . LEU A 1 277 ? 33.279 -13.031 -17.465 1.00 43.69 277 LEU A CA 1
ATOM 2218 C C . LEU A 1 277 ? 32.291 -11.914 -17.104 1.00 43.69 277 LEU A C 1
ATOM 2220 O O . LEU A 1 277 ? 32.172 -11.628 -15.908 1.00 43.69 277 LEU A O 1
ATOM 2224 N N . PRO A 1 278 ? 31.643 -11.264 -18.090 1.00 51.81 278 PRO A N 1
ATOM 2225 C CA . PRO A 1 278 ? 30.681 -10.215 -17.800 1.00 51.81 278 PRO A CA 1
ATOM 2226 C C . PRO A 1 278 ? 29.647 -10.774 -16.828 1.00 51.81 278 PRO A C 1
ATOM 2228 O O . PRO A 1 278 ? 29.180 -11.916 -16.976 1.00 51.81 278 PRO A O 1
ATOM 2231 N N . LYS A 1 279 ? 29.345 -9.997 -15.790 1.00 60.47 279 LYS A N 1
ATOM 2232 C CA . LYS A 1 279 ? 28.292 -10.356 -14.852 1.00 60.47 279 LYS A CA 1
ATOM 2233 C C . LYS A 1 279 ? 26.972 -10.471 -15.624 1.00 60.47 279 LYS A C 1
ATOM 2235 O O . LYS A 1 279 ? 26.818 -9.846 -16.676 1.00 60.47 279 LYS A O 1
ATOM 2240 N N . PRO A 1 280 ? 26.012 -11.280 -15.149 1.00 59.84 280 PRO A N 1
ATOM 2241 C CA . PRO A 1 280 ? 24.714 -11.415 -15.807 1.00 59.84 280 PRO A CA 1
ATOM 2242 C C . PRO A 1 280 ? 24.041 -10.052 -16.051 1.00 59.84 280 PRO A C 1
ATOM 2244 O O . PRO A 1 280 ? 23.501 -9.831 -17.133 1.00 59.84 280 PRO A O 1
ATOM 2247 N N . GLU A 1 281 ? 24.151 -9.117 -15.096 1.00 64.62 281 GLU A N 1
ATOM 2248 C CA . GLU A 1 281 ? 23.630 -7.750 -15.230 1.00 64.62 281 GLU A CA 1
ATOM 2249 C C . GLU A 1 281 ? 24.289 -6.911 -16.341 1.00 64.62 281 GLU A C 1
ATOM 2251 O O . GLU A 1 281 ? 23.621 -6.062 -16.926 1.00 64.62 281 GLU A O 1
ATOM 2256 N N . ASP A 1 282 ? 25.543 -7.182 -16.719 1.00 63.19 282 ASP A N 1
ATOM 2257 C CA . ASP A 1 282 ? 26.261 -6.405 -17.747 1.00 63.19 282 ASP A CA 1
ATOM 2258 C C . ASP A 1 282 ? 25.646 -6.597 -19.151 1.00 63.19 282 ASP A C 1
ATOM 2260 O O . ASP A 1 282 ? 25.790 -5.759 -20.051 1.00 63.19 282 ASP A O 1
ATOM 2264 N N . GLN A 1 283 ? 24.926 -7.707 -19.342 1.00 65.88 283 GLN A N 1
ATOM 2265 C CA . GLN A 1 283 ? 24.241 -8.054 -20.588 1.00 65.88 283 GLN A CA 1
ATOM 2266 C C . GLN A 1 283 ? 22.843 -7.431 -20.703 1.00 65.88 283 GLN A C 1
ATOM 2268 O O . GLN A 1 283 ? 22.265 -7.445 -21.792 1.00 65.88 283 GLN A O 1
ATOM 2273 N N . LEU A 1 284 ? 22.308 -6.878 -19.611 1.00 65.38 284 LEU A N 1
ATOM 2274 C CA . LEU A 1 284 ? 20.966 -6.314 -19.563 1.00 65.38 284 LEU A CA 1
ATOM 2275 C C . LEU A 1 284 ? 20.967 -4.806 -19.869 1.00 65.38 284 LEU A C 1
ATOM 2277 O O . LEU A 1 284 ? 21.966 -4.110 -19.652 1.00 65.38 284 LEU A O 1
ATOM 2281 N N . PRO A 1 285 ? 19.842 -4.266 -20.368 1.00 61.34 285 PRO A N 1
ATOM 2282 C CA . PRO A 1 285 ? 19.628 -2.828 -20.423 1.00 61.34 285 PRO A CA 1
ATOM 2283 C C . PRO A 1 285 ? 19.646 -2.210 -19.019 1.00 61.34 285 PRO A C 1
ATOM 2285 O O . PRO A 1 285 ? 19.146 -2.805 -18.065 1.00 61.34 285 PRO A O 1
ATOM 2288 N N . PHE A 1 286 ? 20.153 -0.979 -18.903 1.00 60.16 286 PHE A N 1
ATOM 2289 C CA . PHE A 1 286 ? 20.308 -0.281 -17.619 1.00 60.16 286 PHE A CA 1
ATOM 2290 C C . PHE A 1 286 ? 19.009 -0.203 -16.798 1.00 60.16 286 PHE A C 1
ATOM 2292 O O . PHE A 1 286 ? 19.029 -0.417 -15.589 1.00 60.16 286 PHE A O 1
ATOM 2299 N N . TYR A 1 287 ? 17.868 0.044 -17.452 1.00 60.31 287 TYR A N 1
ATOM 2300 C CA . TYR A 1 287 ? 16.572 0.120 -16.773 1.00 60.31 287 TYR A CA 1
ATOM 2301 C C . TYR A 1 287 ? 16.171 -1.212 -16.116 1.00 60.31 287 TYR A C 1
ATOM 2303 O O . TYR A 1 287 ? 15.662 -1.205 -15.001 1.00 60.31 287 TYR A O 1
ATOM 2311 N N . MET A 1 288 ? 16.478 -2.354 -16.748 1.00 63.91 288 MET A N 1
ATOM 2312 C CA . MET A 1 288 ? 16.211 -3.673 -16.162 1.00 63.91 288 MET A CA 1
ATOM 2313 C C . MET A 1 288 ? 17.116 -3.933 -14.965 1.00 63.91 288 MET A C 1
ATOM 2315 O O . MET A 1 288 ? 16.662 -4.467 -13.961 1.00 63.91 288 MET A O 1
ATOM 2319 N N . VAL A 1 289 ? 18.394 -3.547 -15.049 1.00 67.81 289 VAL A N 1
ATOM 2320 C CA . VAL A 1 289 ? 19.337 -3.695 -13.930 1.00 67.81 289 VAL A CA 1
ATOM 2321 C C . VAL A 1 289 ? 18.850 -2.909 -12.718 1.00 67.81 289 VAL A C 1
ATOM 2323 O O . VAL A 1 289 ? 18.863 -3.435 -11.608 1.00 67.81 289 VAL A O 1
ATOM 2326 N N . GLN A 1 290 ? 18.352 -1.692 -12.927 1.00 64.12 290 GLN A N 1
ATOM 2327 C CA . GLN A 1 290 ? 17.777 -0.907 -11.845 1.00 64.12 290 GLN A CA 1
ATOM 2328 C C . GLN A 1 290 ? 16.517 -1.558 -11.260 1.00 64.12 290 GLN A C 1
ATOM 2330 O O . GLN A 1 290 ? 16.405 -1.664 -10.040 1.00 64.12 290 GLN A O 1
ATOM 2335 N N . ASP A 1 291 ? 15.582 -2.013 -12.096 1.00 70.19 291 ASP A N 1
ATOM 2336 C CA . ASP A 1 291 ? 14.374 -2.691 -11.613 1.00 70.19 291 ASP A CA 1
ATOM 2337 C C . ASP A 1 291 ? 14.730 -3.943 -10.790 1.00 70.19 291 ASP A C 1
ATOM 2339 O O . ASP A 1 291 ? 14.126 -4.224 -9.753 1.00 70.19 291 ASP A O 1
ATOM 2343 N N . LEU A 1 292 ? 15.758 -4.680 -11.214 1.00 77.19 292 LEU A N 1
ATOM 2344 C CA . LEU A 1 292 ? 16.284 -5.835 -10.494 1.00 77.19 292 LEU A CA 1
ATOM 2345 C C . LEU A 1 292 ? 16.962 -5.449 -9.173 1.00 77.19 292 LEU A C 1
ATOM 2347 O O . LEU A 1 292 ? 16.826 -6.186 -8.197 1.00 77.19 292 LEU A O 1
ATOM 2351 N N . GLN A 1 293 ? 17.657 -4.312 -9.109 1.00 78.62 293 GLN A N 1
ATOM 2352 C CA . GLN A 1 293 ? 18.205 -3.764 -7.861 1.00 78.62 293 GLN A CA 1
ATOM 2353 C C . GLN A 1 293 ? 17.100 -3.334 -6.895 1.00 78.62 293 GLN A C 1
ATOM 2355 O O . GLN A 1 293 ? 17.179 -3.623 -5.702 1.00 78.62 293 GLN A O 1
ATOM 2360 N N . ASP A 1 294 ? 16.035 -2.715 -7.401 1.00 72.06 294 ASP A N 1
ATOM 2361 C CA . ASP A 1 294 ? 14.880 -2.302 -6.601 1.00 72.06 294 ASP A CA 1
ATOM 2362 C C . ASP A 1 294 ? 14.134 -3.517 -6.019 1.00 72.06 294 ASP A C 1
ATOM 2364 O O . ASP A 1 294 ? 13.661 -3.484 -4.882 1.00 72.06 294 ASP A O 1
ATOM 2368 N N . LEU A 1 295 ? 14.104 -4.633 -6.753 1.00 78.44 295 LEU A N 1
ATOM 2369 C CA . LEU A 1 295 ? 13.622 -5.932 -6.263 1.00 78.44 295 LEU A CA 1
ATOM 2370 C C . LEU A 1 295 ? 14.663 -6.673 -5.387 1.00 78.44 295 LEU A C 1
ATOM 2372 O O . LEU A 1 295 ? 14.367 -7.706 -4.768 1.00 78.44 295 LEU A O 1
ATOM 2376 N N . GLY A 1 296 ? 15.886 -6.143 -5.308 1.00 80.12 296 GLY A N 1
ATOM 2377 C CA . GLY A 1 296 ? 17.064 -6.710 -4.646 1.00 80.12 296 GLY A CA 1
ATOM 2378 C C . GLY A 1 296 ? 17.491 -8.075 -5.190 1.00 80.12 296 GLY A C 1
ATOM 2379 O O . GLY A 1 296 ? 18.041 -8.894 -4.457 1.00 80.12 296 GLY A O 1
ATOM 2380 N N . VAL A 1 297 ? 17.190 -8.334 -6.461 1.00 81.31 297 VAL A N 1
ATOM 2381 C CA . VAL A 1 297 ? 17.683 -9.485 -7.228 1.00 81.31 297 VAL A CA 1
ATOM 2382 C C . VAL A 1 297 ? 19.171 -9.312 -7.544 1.00 81.31 297 VAL A C 1
ATOM 2384 O O . VAL A 1 297 ? 19.917 -10.287 -7.513 1.00 81.31 297 VAL A O 1
ATOM 2387 N N . VAL A 1 298 ? 19.595 -8.076 -7.818 1.00 77.75 298 VAL A N 1
ATOM 2388 C CA . VAL A 1 298 ? 20.986 -7.692 -8.098 1.00 77.75 298 VAL A CA 1
ATOM 2389 C C . VAL A 1 298 ? 21.447 -6.708 -7.019 1.00 77.75 298 VAL A C 1
ATOM 2391 O O . VAL A 1 298 ? 20.646 -5.919 -6.517 1.00 77.75 298 VAL A O 1
ATOM 2394 N N . GLU A 1 299 ? 22.720 -6.760 -6.627 1.00 67.12 299 GLU A N 1
ATOM 2395 C CA . GLU A 1 299 ? 23.272 -5.811 -5.654 1.00 67.12 299 GLU A CA 1
ATOM 2396 C C . GLU A 1 299 ? 23.321 -4.388 -6.236 1.00 67.12 299 GLU A C 1
ATOM 2398 O O . GLU A 1 299 ? 23.639 -4.177 -7.411 1.00 67.12 299 GLU A O 1
ATOM 2403 N N . ALA A 1 300 ? 22.994 -3.397 -5.402 1.00 54.59 300 ALA A N 1
ATOM 2404 C CA . ALA A 1 300 ? 23.223 -1.999 -5.737 1.00 54.59 300 ALA A CA 1
ATOM 2405 C C . ALA A 1 300 ? 24.739 -1.742 -5.776 1.00 54.59 300 ALA A C 1
ATOM 2407 O O . ALA A 1 300 ? 25.441 -2.095 -4.827 1.00 54.59 300 ALA A O 1
ATOM 2408 N N . ALA A 1 301 ? 25.222 -1.175 -6.883 1.00 48.47 301 ALA A N 1
ATOM 2409 C CA . ALA A 1 301 ? 26.626 -0.801 -7.064 1.00 48.47 301 ALA A CA 1
ATOM 2410 C C . ALA A 1 301 ? 26.995 0.465 -6.276 1.00 48.47 301 ALA A C 1
ATOM 2412 O O . ALA A 1 301 ? 26.130 1.368 -6.165 1.00 48.47 301 ALA A O 1
#

Secondary structure (DSSP, 8-state):
----PPPPHHHHHHHHHHHHHHHHHHHHHHSS--S---S--S--PPPPPP-HHHHHHHHHHHHHHHHHHHHHHHHHHHHHHHHHHHHHHHEEE-EEEETTEEEE-B-TTSPBPEEESPPPHHHHHHHHHHHHHHHHHHHHHHHHHHHHHHHHHHHHHHHHHHHTTT-TTSHHHHHHHHHHHHHHHHHHHHHHHHHHHHHHHTT--SHHHHHHHHHHHHHHHHHHHHHHHHHHHSHHHHHHHHHHHHHHHHHHHHHHHHHHHHHHHHHH-GGG----PPPGGGGS-HHHHHHHHHTTSS---